Protein AF-B7KK07-F1 (afdb_monomer)

Mean predicted aligned error: 13.89 Å

Solvent-accessible surface area (backbone atoms only — not comparable to full-atom values): 10531 Å² total; per-residue (Å²): 140,81,84,93,77,71,70,70,71,57,56,66,66,63,65,71,80,77,65,66,81,72,61,66,57,55,57,62,57,57,68,68,72,69,66,70,85,66,78,76,74,77,62,85,45,65,82,51,28,53,61,51,19,51,50,28,42,71,75,64,41,41,69,63,14,41,52,36,27,51,52,43,51,73,66,62,53,63,58,69,59,37,18,51,31,29,35,52,36,12,51,37,32,41,54,51,22,56,58,41,46,51,51,34,54,54,31,52,57,46,33,74,80,39,65,87,39,44,66,60,28,53,52,44,43,53,50,25,51,49,30,42,51,54,16,52,52,24,39,52,51,15,24,50,40,24,43,78,70,67,39,50,73,54,18,51,59,46,64,68,49,51,70,63,55,78,80,38,95,82,57,97,60,70,68,59,65,61,46,61,74,63,51,67,91,74,102

Sequence (187 aa):
MFPKQNFVAFIHTLQLASMPFSATIGLVIFGMLTAPASKQKIPETVSEMLPAAESKAIFGEYEEAISLYNKIIAASPESLILASAYWGRGATRMKQFTGINTRVRTLRLKTQSDKSFTDEYQTTQKEAQTLFNQGVEDHLKAAKIAQESGLKACSQEIHEILPQLHRGMVRYNNPYDVYLKRTLPRC

Organism: Gloeothece citriformis (strain PCC 7424) (NCBI:txid65393)

Structure (mmCIF, N/CA/C/O backbone):
data_AF-B7KK07-F1
#
_entry.id   AF-B7KK07-F1
#
loop_
_atom_site.group_PDB
_atom_site.id
_atom_site.type_symbol
_atom_site.label_atom_id
_atom_site.label_alt_id
_atom_site.label_comp_id
_atom_site.label_asym_id
_atom_site.label_entity_id
_atom_site.label_seq_id
_atom_site.pdbx_PDB_ins_code
_atom_site.Cartn_x
_atom_site.Cartn_y
_atom_site.Cartn_z
_atom_site.occupancy
_atom_site.B_iso_or_equiv
_atom_site.auth_seq_id
_atom_site.auth_comp_id
_atom_site.auth_asym_id
_atom_site.auth_atom_id
_atom_site.pdbx_PDB_model_num
ATOM 1 N N . MET A 1 1 ? 35.937 31.558 57.382 1.00 39.72 1 MET A N 1
ATOM 2 C CA . MET A 1 1 ? 36.447 30.248 56.923 1.00 39.72 1 MET A CA 1
ATOM 3 C C . MET A 1 1 ? 35.427 29.709 55.924 1.00 39.72 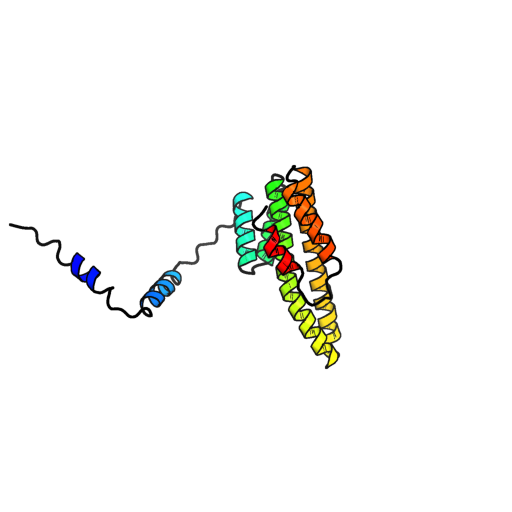1 MET A C 1
ATOM 5 O O . MET A 1 1 ? 34.356 29.301 56.340 1.00 39.72 1 MET A O 1
ATOM 9 N N . PHE A 1 2 ? 35.676 29.872 54.620 1.00 41.91 2 PHE A N 1
ATOM 10 C CA . PHE A 1 2 ? 34.725 29.554 53.540 1.00 41.91 2 PHE A CA 1
ATOM 11 C C . PHE A 1 2 ? 35.105 28.224 52.858 1.00 41.91 2 PHE A C 1
ATOM 13 O O . PHE A 1 2 ? 36.302 27.994 52.657 1.00 41.91 2 PHE A O 1
ATOM 20 N N . PRO A 1 3 ? 34.145 27.349 52.498 1.00 51.06 3 PRO A N 1
ATOM 21 C CA . PRO A 1 3 ? 34.456 26.044 51.919 1.00 51.06 3 PRO A CA 1
ATOM 22 C C . PRO A 1 3 ? 34.827 26.133 50.427 1.00 51.06 3 PRO A C 1
ATOM 24 O O . PRO A 1 3 ? 34.119 26.709 49.603 1.00 51.06 3 PRO A O 1
ATOM 27 N N . LYS A 1 4 ? 35.966 25.516 50.087 1.00 53.72 4 LYS A N 1
ATOM 28 C CA . LYS A 1 4 ? 36.597 25.432 48.757 1.00 53.72 4 LYS A CA 1
ATOM 29 C C . LYS A 1 4 ? 35.935 24.393 47.827 1.00 53.72 4 LYS A C 1
ATOM 31 O O . LYS A 1 4 ? 36.622 23.497 47.347 1.00 53.72 4 LYS A O 1
ATOM 36 N N . GLN A 1 5 ? 34.629 24.471 47.565 1.00 52.78 5 GLN A N 1
ATOM 37 C CA . GLN A 1 5 ? 33.956 23.476 46.699 1.00 52.78 5 GLN A CA 1
ATOM 38 C C . GLN A 1 5 ? 33.312 24.009 45.409 1.00 52.78 5 GLN A C 1
ATOM 40 O O . GLN A 1 5 ? 32.782 23.216 44.645 1.00 52.78 5 GLN A O 1
ATOM 45 N N . ASN A 1 6 ? 33.456 25.297 45.072 1.00 51.94 6 ASN A N 1
ATOM 46 C CA . ASN A 1 6 ? 32.763 25.880 43.907 1.00 51.94 6 ASN A CA 1
ATOM 47 C C . ASN A 1 6 ? 33.654 26.402 42.764 1.00 51.94 6 ASN A C 1
ATOM 49 O O . ASN A 1 6 ? 33.162 27.130 41.909 1.00 51.94 6 ASN A O 1
ATOM 53 N N . PHE A 1 7 ? 34.939 26.039 42.688 1.00 46.31 7 PHE A N 1
ATOM 54 C CA . PHE A 1 7 ? 35.810 26.550 41.609 1.00 46.31 7 PHE A CA 1
ATOM 55 C C . PHE A 1 7 ? 35.905 25.638 40.372 1.00 46.31 7 PHE A C 1
ATOM 57 O O . PHE A 1 7 ? 36.158 26.122 39.274 1.00 46.31 7 PHE A O 1
ATOM 64 N N . VAL A 1 8 ? 35.647 24.331 40.509 1.00 48.81 8 VAL A N 1
ATOM 65 C CA . VAL A 1 8 ? 35.757 23.372 39.387 1.00 48.81 8 VAL A CA 1
ATOM 66 C C . VAL A 1 8 ? 34.513 23.392 38.488 1.00 48.81 8 VAL A C 1
ATOM 68 O O . VAL A 1 8 ? 34.624 23.253 37.272 1.00 48.81 8 VAL A O 1
ATOM 71 N N . ALA A 1 9 ? 33.333 23.662 39.054 1.00 46.28 9 ALA A N 1
ATOM 72 C CA . ALA A 1 9 ? 32.082 23.725 38.296 1.00 46.28 9 ALA A CA 1
ATOM 73 C C . ALA A 1 9 ? 31.986 24.952 37.366 1.00 46.28 9 ALA A C 1
ATOM 75 O O . ALA A 1 9 ? 31.277 24.899 36.368 1.00 46.28 9 ALA A O 1
ATOM 76 N N . PHE A 1 10 ? 32.724 26.032 37.649 1.00 42.75 10 PHE A N 1
ATOM 77 C CA . PHE A 1 10 ? 32.657 27.268 36.860 1.00 42.75 10 PHE A CA 1
ATOM 78 C C . PHE A 1 10 ? 33.590 27.263 35.634 1.00 42.75 10 PHE A C 1
ATOM 80 O O . PHE A 1 10 ? 33.326 27.952 34.649 1.00 42.75 10 PHE A O 1
ATOM 87 N N . ILE A 1 11 ? 34.656 26.452 35.651 1.00 44.78 11 ILE A N 1
ATOM 88 C CA . ILE A 1 11 ? 35.597 26.348 34.521 1.00 44.78 11 ILE A CA 1
ATOM 89 C C . ILE A 1 11 ? 35.030 25.467 33.396 1.00 44.78 11 ILE A C 1
ATOM 91 O O . ILE A 1 11 ? 35.217 25.782 32.223 1.00 44.78 11 ILE A O 1
ATOM 95 N N . HIS A 1 12 ? 34.233 24.441 33.714 1.00 41.88 12 HIS A N 1
ATOM 96 C CA . HIS A 1 12 ? 33.603 23.602 32.686 1.00 41.88 12 HIS A CA 1
ATOM 97 C C . HIS A 1 12 ? 32.469 24.294 31.912 1.00 41.88 12 HIS A C 1
ATOM 99 O O . HIS A 1 12 ? 32.227 23.951 30.757 1.00 41.88 12 HIS A O 1
ATOM 105 N N . THR A 1 13 ? 31.813 25.304 32.486 1.00 45.19 13 THR A N 1
ATOM 106 C CA . THR A 1 13 ? 30.776 26.084 31.787 1.00 45.19 13 THR A CA 1
ATOM 107 C C . THR A 1 13 ? 31.335 27.161 30.858 1.00 45.19 13 THR A C 1
ATOM 109 O O . THR A 1 13 ? 30.628 27.602 29.957 1.00 45.19 13 THR A O 1
ATOM 112 N N . LEU A 1 14 ? 32.599 27.568 31.021 1.00 41.31 14 LEU A N 1
ATOM 113 C CA . LEU A 1 14 ? 33.191 28.639 30.209 1.00 41.31 14 LEU A CA 1
ATOM 114 C C . LEU A 1 14 ? 33.953 28.136 28.969 1.00 41.31 14 LEU A C 1
ATOM 116 O O . LEU A 1 14 ? 34.273 28.927 28.087 1.00 41.31 14 LEU A O 1
ATOM 120 N N . GLN A 1 15 ? 34.208 26.828 28.860 1.00 44.12 15 GLN A N 1
ATOM 121 C CA . GLN A 1 15 ? 34.940 26.232 27.732 1.00 44.12 15 GLN A CA 1
ATOM 122 C C . GLN A 1 15 ? 34.044 25.756 26.571 1.00 44.12 15 GLN A C 1
ATOM 124 O O . GLN A 1 15 ? 34.554 25.374 25.521 1.00 44.12 15 GLN A O 1
ATOM 129 N N . LEU A 1 16 ? 32.716 25.816 26.727 1.00 46.72 16 LEU A N 1
ATOM 130 C CA . LEU A 1 16 ? 31.737 25.452 25.689 1.00 46.72 16 LEU A CA 1
ATOM 131 C C . LEU A 1 16 ? 31.299 26.631 24.801 1.00 46.72 16 LEU A C 1
ATOM 133 O O . LEU A 1 16 ? 30.612 26.420 23.808 1.00 46.72 16 LEU A O 1
ATOM 137 N N . ALA A 1 17 ? 31.711 27.862 25.118 1.00 45.84 17 ALA A N 1
ATOM 138 C CA . ALA A 1 17 ? 31.329 2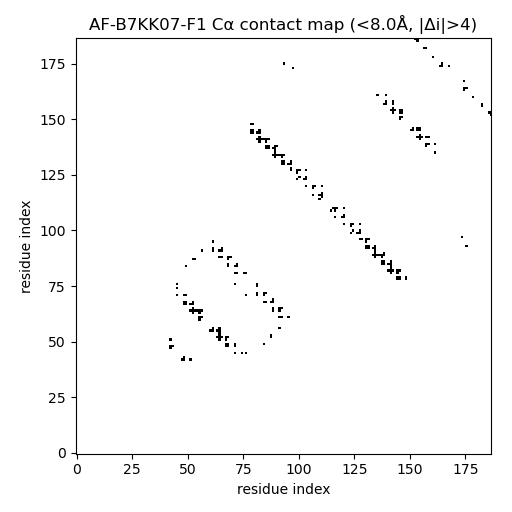9.058 24.361 1.00 45.84 17 ALA A CA 1
ATOM 139 C C . ALA A 1 17 ? 32.307 29.430 23.225 1.00 45.84 17 ALA A C 1
ATOM 141 O O . ALA A 1 17 ? 32.062 30.398 22.509 1.00 45.84 17 ALA A O 1
ATOM 142 N N . SER A 1 18 ? 33.407 28.687 23.043 1.00 52.28 18 SER A N 1
ATOM 143 C CA . SER A 1 18 ? 34.448 28.998 22.045 1.00 52.28 18 SER A CA 1
ATOM 144 C C . SER A 1 18 ? 34.722 27.882 21.032 1.00 52.28 18 SER A C 1
ATOM 146 O O . SER A 1 18 ? 35.680 27.977 20.264 1.00 52.28 18 SER A O 1
ATOM 148 N N . MET A 1 19 ? 33.895 26.833 20.986 1.00 43.12 19 MET A N 1
ATOM 149 C CA . MET A 1 19 ? 34.068 25.765 20.000 1.00 43.12 19 MET A CA 1
ATOM 150 C C . MET A 1 19 ? 33.317 26.067 18.693 1.00 43.12 19 MET A C 1
ATOM 152 O O . MET A 1 19 ? 32.145 26.448 18.736 1.00 43.12 19 MET A O 1
ATOM 156 N N . PRO A 1 20 ? 33.948 25.876 17.518 1.00 49.88 20 PRO A N 1
ATOM 157 C CA . PRO A 1 20 ? 33.254 25.959 16.241 1.00 49.88 20 PRO A CA 1
ATOM 158 C C . PRO A 1 20 ? 32.181 24.864 16.157 1.00 49.88 20 PRO A C 1
ATOM 160 O O . PRO A 1 20 ? 32.399 23.723 16.565 1.00 49.88 20 PRO A O 1
ATOM 163 N N . PHE A 1 21 ? 31.030 25.223 15.587 1.00 51.59 21 PHE A N 1
ATOM 164 C CA . PHE A 1 21 ? 29.791 24.436 15.467 1.00 51.59 21 PHE A CA 1
ATOM 165 C C . PHE A 1 21 ? 29.939 23.006 14.889 1.00 51.59 21 PHE A C 1
ATOM 167 O O . PHE A 1 21 ? 28.981 22.236 14.906 1.00 51.59 21 PHE A O 1
ATOM 174 N N . SER A 1 22 ? 31.112 22.623 14.373 1.00 49.25 22 SER A N 1
ATOM 175 C CA . SER A 1 22 ? 31.372 21.291 13.815 1.00 49.25 22 SER A CA 1
ATOM 176 C C . SER A 1 22 ? 31.679 20.215 14.866 1.00 49.25 22 SER A C 1
ATOM 178 O O . SER A 1 22 ? 31.481 19.034 14.588 1.00 49.25 22 SER A O 1
ATOM 180 N N . ALA A 1 23 ? 32.115 20.583 16.076 1.00 46.19 23 ALA A N 1
ATOM 181 C CA . ALA A 1 23 ? 32.489 19.608 17.108 1.00 46.19 23 ALA A CA 1
ATOM 182 C C . ALA A 1 23 ? 31.292 19.089 17.930 1.00 46.19 23 ALA A C 1
ATOM 184 O O . ALA A 1 23 ? 31.318 17.963 18.426 1.00 46.19 23 ALA A O 1
ATOM 185 N N . THR A 1 24 ? 30.208 19.861 18.030 1.00 45.03 24 THR A N 1
ATOM 186 C CA . THR A 1 24 ? 28.985 19.473 18.755 1.00 45.03 24 THR A CA 1
ATOM 187 C C . THR A 1 24 ? 28.160 18.427 18.003 1.00 45.03 24 THR A C 1
ATOM 189 O O . THR A 1 24 ? 27.514 17.589 18.627 1.00 45.03 24 THR A O 1
ATOM 192 N N . ILE A 1 25 ? 28.226 18.410 16.667 1.00 46.62 25 ILE A N 1
ATOM 193 C CA . ILE A 1 25 ? 27.519 17.420 15.836 1.00 46.62 25 ILE A CA 1
ATOM 194 C C . ILE A 1 25 ? 28.192 16.038 15.931 1.00 46.62 25 ILE A C 1
ATOM 196 O O . ILE A 1 25 ? 27.506 15.018 15.937 1.00 46.62 25 ILE A O 1
ATOM 200 N N . GLY A 1 26 ? 29.520 15.984 16.097 1.00 40.09 26 GLY A N 1
ATOM 201 C CA . GLY A 1 26 ? 30.256 14.720 16.218 1.00 40.09 26 GLY A CA 1
ATOM 202 C 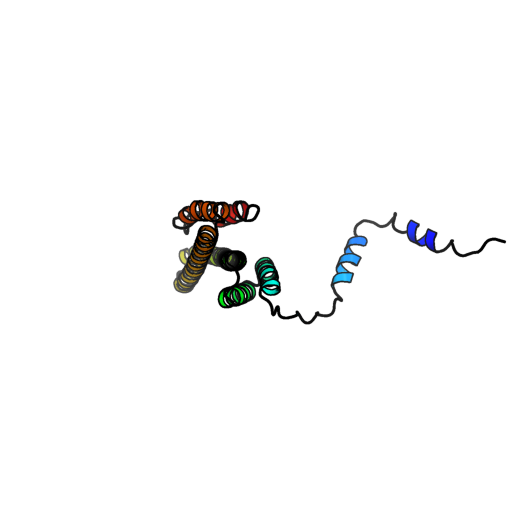C . GLY A 1 26 ? 29.881 13.895 17.456 1.00 40.09 26 GLY A C 1
ATOM 203 O O . GLY A 1 26 ? 29.785 12.672 17.378 1.00 40.09 26 GLY A O 1
ATOM 204 N N . LEU A 1 27 ? 29.598 14.547 18.586 1.00 41.53 27 LEU A N 1
ATOM 205 C CA . LEU A 1 27 ? 29.276 13.867 19.849 1.00 41.53 27 LEU A CA 1
ATOM 206 C C . LEU A 1 27 ? 27.830 13.352 19.919 1.00 41.53 27 LEU A C 1
ATOM 208 O O . LEU A 1 27 ? 27.585 12.320 20.541 1.00 41.53 27 LEU A O 1
ATOM 212 N N . VAL A 1 28 ? 26.888 13.999 19.225 1.00 45.16 28 VAL A N 1
ATOM 213 C CA . VAL A 1 28 ? 25.504 13.500 19.115 1.00 45.16 28 VAL A CA 1
ATOM 214 C C . VAL A 1 28 ? 25.439 12.259 18.217 1.00 45.16 28 VAL A C 1
ATOM 216 O O . VAL A 1 28 ? 24.687 11.331 18.507 1.00 45.16 28 VAL A O 1
ATOM 219 N N . ILE A 1 29 ? 26.279 12.187 17.178 1.00 46.19 29 ILE A N 1
ATOM 220 C CA . ILE A 1 29 ? 26.355 11.014 16.295 1.00 46.19 29 ILE A CA 1
ATOM 221 C C . ILE A 1 29 ? 27.046 9.836 17.004 1.00 46.19 29 ILE A C 1
ATOM 223 O O . ILE A 1 29 ? 26.589 8.701 16.886 1.00 46.19 29 ILE A O 1
ATOM 227 N N . PHE A 1 30 ? 28.092 10.078 17.804 1.00 39.19 30 PHE A N 1
ATOM 228 C CA . PHE A 1 30 ? 28.811 8.995 18.490 1.00 39.19 30 PHE A CA 1
ATOM 229 C C . PHE A 1 30 ? 28.016 8.366 19.652 1.00 39.19 30 PHE A C 1
ATOM 231 O O . PHE A 1 30 ? 28.162 7.176 19.921 1.00 39.19 30 PHE A O 1
ATOM 238 N N . GLY A 1 31 ? 27.125 9.124 20.304 1.00 38.25 31 GLY A N 1
ATOM 239 C CA . GLY A 1 31 ? 26.256 8.614 21.374 1.00 38.25 31 GLY A CA 1
ATOM 240 C C . GLY A 1 31 ? 25.130 7.680 20.908 1.00 38.25 31 GLY A C 1
ATOM 241 O O . GLY A 1 31 ? 24.609 6.913 21.713 1.00 38.25 31 GLY A O 1
ATOM 242 N N . MET A 1 32 ? 24.767 7.696 19.619 1.00 40.78 32 MET A N 1
ATOM 243 C CA . MET A 1 32 ? 23.762 6.780 19.053 1.00 40.78 32 MET A CA 1
ATOM 244 C C . MET A 1 32 ? 24.354 5.459 18.535 1.00 40.78 32 MET A C 1
ATOM 246 O O . MET A 1 32 ? 23.607 4.536 18.222 1.00 40.78 32 MET A O 1
ATOM 250 N N . LEU A 1 33 ? 25.684 5.338 18.468 1.00 44.75 33 LEU A N 1
ATOM 251 C CA . LEU A 1 33 ? 26.382 4.200 17.853 1.00 44.75 33 LEU A CA 1
ATOM 252 C C . LEU A 1 33 ? 26.783 3.083 18.830 1.00 44.75 33 LEU A C 1
ATOM 254 O O . LEU A 1 33 ? 27.345 2.078 18.402 1.00 44.75 33 LEU A O 1
ATOM 258 N N . THR A 1 34 ? 26.477 3.214 20.124 1.00 47.72 34 THR A N 1
ATOM 259 C CA . THR A 1 34 ? 26.783 2.184 21.137 1.00 47.72 34 THR A CA 1
ATOM 260 C C . THR A 1 34 ? 25.562 1.683 21.901 1.00 47.72 34 THR A C 1
ATOM 262 O O . THR A 1 34 ? 25.716 0.944 22.874 1.00 47.72 34 THR A O 1
ATOM 265 N N . ALA A 1 35 ? 24.344 2.014 21.454 1.00 44.59 35 ALA A N 1
ATOM 266 C CA . ALA A 1 35 ? 23.157 1.346 21.969 1.00 44.59 35 ALA A CA 1
ATOM 267 C C . ALA A 1 35 ? 23.257 -0.149 21.604 1.00 44.59 35 ALA A C 1
ATOM 269 O O . ALA A 1 35 ? 23.288 -0.478 20.414 1.00 44.59 35 ALA A O 1
ATOM 270 N N . PRO A 1 36 ? 23.349 -1.067 22.587 1.00 46.12 36 PRO A N 1
ATOM 271 C CA . PRO A 1 36 ? 23.305 -2.490 22.289 1.00 46.12 36 PRO A CA 1
ATOM 272 C C . PRO A 1 36 ? 22.002 -2.758 21.544 1.00 46.12 36 PRO A C 1
ATOM 274 O O . PRO A 1 36 ? 20.982 -2.161 21.887 1.00 46.12 36 PRO A O 1
ATOM 277 N N . ALA A 1 37 ? 22.039 -3.626 20.529 1.00 46.47 37 ALA A N 1
ATOM 278 C CA . ALA A 1 37 ? 20.850 -4.059 19.807 1.00 46.47 37 ALA A CA 1
ATOM 279 C C . ALA A 1 37 ? 19.813 -4.547 20.827 1.00 46.47 37 ALA A C 1
ATOM 281 O O . ALA A 1 37 ? 19.883 -5.678 21.316 1.00 46.47 37 ALA A O 1
ATOM 282 N N . SER A 1 38 ? 18.888 -3.665 21.218 1.00 49.53 38 SER A N 1
ATOM 283 C CA . SER A 1 38 ? 17.811 -4.028 22.118 1.00 49.53 38 SER A CA 1
ATOM 284 C C . SER A 1 38 ? 17.056 -5.102 21.366 1.00 49.53 38 SER A C 1
ATOM 286 O O . SER A 1 38 ? 16.600 -4.829 20.252 1.00 49.53 38 SER A O 1
ATOM 288 N N . LYS A 1 39 ? 16.981 -6.319 21.917 1.00 52.06 39 LYS A N 1
ATOM 289 C CA . LYS A 1 39 ? 16.109 -7.371 21.390 1.00 52.06 39 LYS A CA 1
ATOM 290 C C . LYS A 1 39 ? 14.762 -6.712 21.125 1.00 52.06 39 LYS A C 1
ATOM 292 O O . LYS A 1 39 ? 14.091 -6.334 22.084 1.00 52.06 39 LYS A O 1
ATOM 297 N N . GLN A 1 40 ? 14.438 -6.468 19.853 1.00 56.31 40 GLN A N 1
ATOM 298 C CA . GLN A 1 40 ? 13.200 -5.798 19.488 1.00 56.31 40 GLN A CA 1
ATOM 299 C C . GLN A 1 40 ? 12.088 -6.672 20.053 1.00 56.31 40 GLN A C 1
ATOM 301 O O . GLN A 1 40 ? 11.927 -7.820 19.640 1.00 56.31 40 GLN A O 1
ATOM 306 N N . LYS A 1 41 ? 11.407 -6.166 21.085 1.00 66.88 41 LYS A N 1
ATOM 307 C CA . LYS A 1 41 ? 10.272 -6.850 21.692 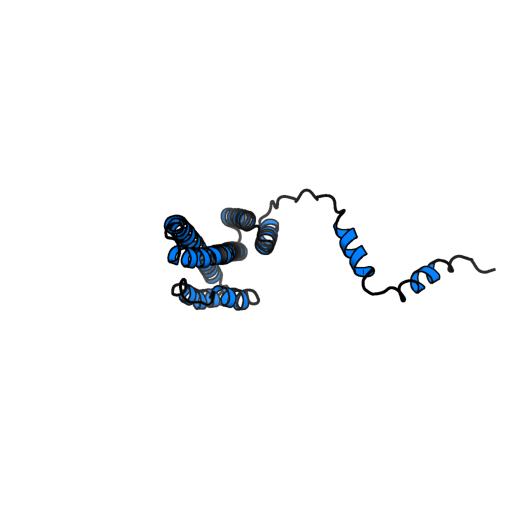1.00 66.88 41 LYS A CA 1
ATOM 308 C C . LYS A 1 41 ? 9.261 -7.047 20.568 1.00 66.88 41 LYS A C 1
ATOM 310 O O . LYS A 1 41 ? 8.850 -6.073 19.939 1.00 66.88 41 LYS A O 1
ATOM 315 N N . ILE A 1 42 ? 8.930 -8.299 20.271 1.00 66.81 42 ILE A N 1
ATOM 316 C CA . ILE A 1 42 ? 7.899 -8.608 19.284 1.00 66.81 42 ILE A CA 1
ATOM 317 C C . ILE A 1 42 ? 6.599 -8.005 19.836 1.00 66.81 42 ILE A C 1
ATOM 319 O O . ILE A 1 42 ? 6.272 -8.294 20.985 1.00 66.81 42 ILE A O 1
ATOM 323 N N . PRO A 1 43 ? 5.892 -7.136 19.093 1.00 74.31 43 PRO A N 1
ATOM 324 C CA . PRO A 1 43 ? 4.623 -6.598 19.565 1.00 74.31 43 PRO A CA 1
ATOM 325 C C . PRO A 1 43 ? 3.615 -7.748 19.669 1.00 74.31 43 PRO A C 1
ATOM 327 O O . PRO A 1 43 ? 3.372 -8.451 18.686 1.00 74.31 43 PRO A O 1
ATOM 330 N N . GLU A 1 44 ? 3.066 -7.967 20.863 1.00 77.56 44 GLU A N 1
ATOM 331 C CA . GLU A 1 44 ? 2.178 -9.106 21.158 1.00 77.56 44 GLU A CA 1
ATOM 332 C C . GLU A 1 44 ? 0.705 -8.695 21.153 1.00 77.56 44 GLU A C 1
ATOM 334 O O . GLU A 1 44 ? -0.176 -9.510 20.882 1.00 77.56 44 GLU A O 1
ATOM 339 N N . THR A 1 45 ? 0.430 -7.415 21.398 1.00 87.75 45 THR A N 1
ATOM 340 C CA . THR A 1 45 ? -0.928 -6.866 21.455 1.00 87.75 45 THR A CA 1
ATOM 341 C C . THR A 1 45 ? -1.251 -6.032 20.220 1.00 87.75 45 THR A C 1
ATOM 343 O O . THR A 1 45 ? -0.371 -5.412 19.625 1.00 87.75 45 THR A O 1
ATOM 346 N N . VAL A 1 46 ? -2.532 -5.959 19.846 1.00 85.06 46 VAL A N 1
ATOM 347 C CA . VAL A 1 46 ? -2.991 -5.116 18.726 1.00 85.06 46 VAL A CA 1
ATOM 348 C C . VAL A 1 46 ? -2.578 -3.646 18.910 1.00 85.06 46 VAL A C 1
ATOM 350 O O . VAL A 1 46 ? -2.176 -2.996 17.945 1.00 85.06 46 VAL A O 1
ATOM 353 N N . SER A 1 47 ? -2.622 -3.139 20.146 1.00 79.75 47 SER A N 1
ATOM 354 C CA . SER A 1 47 ? -2.222 -1.770 20.493 1.00 79.75 47 SER A CA 1
ATOM 355 C C . SER A 1 47 ? -0.722 -1.509 20.314 1.00 79.75 47 SER A C 1
ATOM 357 O O . SER A 1 47 ? -0.348 -0.398 19.955 1.00 79.75 47 SER A O 1
ATOM 359 N N . GLU A 1 48 ? 0.139 -2.512 20.511 1.00 88.12 48 GLU A N 1
ATOM 360 C CA . GLU A 1 48 ? 1.577 -2.422 20.213 1.00 88.12 48 GLU A CA 1
ATOM 361 C C . GLU A 1 48 ? 1.873 -2.633 18.716 1.00 88.12 48 GLU A C 1
ATOM 363 O O . GLU A 1 48 ? 2.808 -2.039 18.174 1.00 88.12 48 GLU A O 1
ATOM 368 N N . MET A 1 49 ? 1.094 -3.478 18.031 1.00 91.44 49 MET A N 1
ATOM 369 C CA . MET A 1 49 ? 1.333 -3.826 16.627 1.00 91.44 49 MET A CA 1
ATOM 370 C C . MET A 1 49 ? 1.079 -2.656 15.677 1.00 91.44 49 MET A C 1
ATOM 372 O O . MET A 1 49 ? 1.812 -2.529 14.698 1.00 91.44 49 MET A O 1
ATOM 376 N N . LEU A 1 50 ? 0.066 -1.817 15.929 1.00 88.81 50 LEU A N 1
ATOM 377 C CA . LEU A 1 50 ? -0.295 -0.738 15.001 1.00 88.81 50 LEU A CA 1
ATOM 378 C C . LEU A 1 50 ? 0.827 0.316 14.860 1.00 88.81 50 LEU A C 1
ATOM 380 O O . LEU A 1 50 ? 1.291 0.509 13.734 1.00 88.81 50 LEU A O 1
ATOM 384 N N . PRO A 1 51 ? 1.370 0.903 15.948 1.00 89.19 51 PRO A N 1
ATOM 385 C CA . PRO A 1 51 ? 2.507 1.823 15.845 1.00 89.19 51 PRO A CA 1
ATOM 386 C C . PRO A 1 51 ? 3.771 1.155 15.286 1.00 89.19 51 PRO A C 1
ATOM 388 O O . PRO A 1 51 ? 4.549 1.780 14.564 1.00 89.19 51 PRO A O 1
ATOM 391 N N . ALA A 1 52 ? 3.989 -0.131 15.590 1.00 92.25 52 ALA A N 1
ATOM 392 C CA . ALA A 1 52 ? 5.113 -0.882 15.039 1.00 92.25 52 ALA A CA 1
ATOM 393 C C . ALA A 1 52 ? 4.990 -1.052 13.514 1.00 92.25 52 ALA A C 1
ATOM 395 O O . ALA A 1 52 ? 5.971 -0.848 12.798 1.00 92.25 52 ALA A O 1
ATOM 396 N N . ALA A 1 53 ? 3.794 -1.372 13.010 1.00 94.06 53 ALA A N 1
ATOM 397 C CA . ALA A 1 53 ? 3.523 -1.497 11.580 1.00 94.06 53 ALA A CA 1
ATOM 398 C C . ALA A 1 53 ? 3.750 -0.168 10.846 1.00 94.06 53 ALA A C 1
ATOM 400 O O . ALA A 1 53 ? 4.403 -0.138 9.803 1.00 94.06 53 ALA A O 1
ATOM 401 N N . GLU A 1 54 ? 3.277 0.938 11.425 1.00 90.00 54 GLU A N 1
ATOM 402 C CA . GLU A 1 54 ? 3.472 2.285 10.881 1.00 90.00 54 GLU A CA 1
ATOM 403 C C . GLU A 1 54 ? 4.950 2.671 10.821 1.00 90.00 54 GLU A C 1
ATOM 405 O O . GLU A 1 54 ? 5.428 3.136 9.785 1.00 90.00 54 GLU A O 1
ATOM 410 N N . SER A 1 55 ? 5.693 2.422 11.902 1.00 92.00 55 SER A N 1
ATOM 411 C CA . SER A 1 55 ? 7.137 2.659 11.959 1.00 92.00 55 SER A CA 1
ATOM 412 C C . SER A 1 55 ? 7.867 1.898 10.847 1.00 92.00 55 SER A C 1
ATOM 414 O O . SER A 1 55 ? 8.579 2.498 10.039 1.00 92.00 55 SER A O 1
ATOM 416 N N . LYS A 1 56 ? 7.600 0.595 10.708 1.00 94.38 56 LYS A N 1
ATOM 417 C CA . LYS A 1 56 ? 8.166 -0.243 9.638 1.00 94.38 56 LYS A CA 1
ATOM 418 C C . LYS A 1 56 ? 7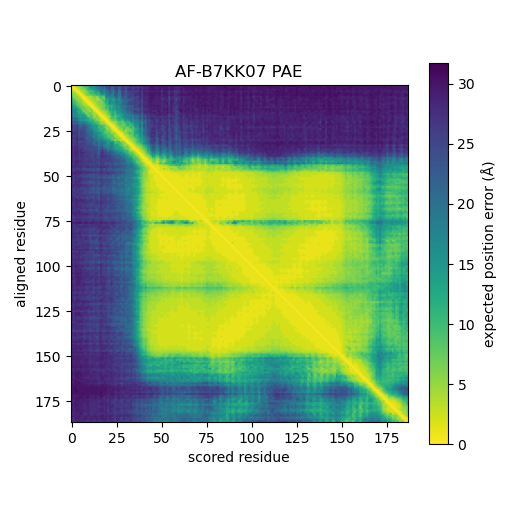.826 0.302 8.244 1.00 94.38 56 LYS A C 1
ATOM 420 O O . LYS A 1 56 ? 8.701 0.404 7.385 1.00 94.38 56 LYS A O 1
ATOM 425 N N . ALA A 1 57 ? 6.589 0.754 8.030 1.00 91.88 57 ALA A N 1
ATOM 426 C CA . ALA A 1 57 ? 6.160 1.363 6.769 1.00 91.88 57 ALA A CA 1
ATOM 427 C C . ALA A 1 57 ? 6.815 2.729 6.482 1.00 91.88 57 ALA A C 1
ATOM 429 O O . ALA A 1 57 ? 6.900 3.149 5.321 1.00 91.88 57 ALA A O 1
ATOM 430 N N . ILE A 1 58 ? 7.241 3.465 7.512 1.00 88.75 58 ILE A N 1
ATOM 431 C CA . ILE A 1 58 ? 8.002 4.716 7.379 1.00 88.75 58 ILE A CA 1
ATOM 432 C C . ILE A 1 58 ? 9.449 4.420 6.977 1.00 88.75 58 ILE A C 1
ATOM 434 O O . ILE A 1 58 ? 9.961 5.084 6.077 1.00 88.75 58 ILE A O 1
ATOM 438 N N . PHE A 1 59 ? 10.070 3.399 7.570 1.00 93.00 59 PHE A N 1
ATOM 439 C CA . PHE A 1 59 ? 11.458 3.012 7.288 1.00 93.00 59 PHE A CA 1
ATOM 440 C C . PHE A 1 59 ? 11.642 2.173 6.015 1.00 93.00 59 PHE A C 1
ATOM 442 O O . PHE A 1 59 ? 12.762 1.809 5.670 1.00 93.00 59 PHE A O 1
ATOM 449 N N . GLY A 1 60 ? 10.565 1.907 5.272 1.00 93.50 60 GLY A N 1
ATOM 450 C CA . GLY A 1 60 ? 10.629 1.157 4.015 1.00 93.50 60 GLY A CA 1
ATOM 451 C C . GLY A 1 60 ? 10.640 -0.362 4.194 1.00 93.50 60 GLY A C 1
ATOM 452 O O . GLY A 1 60 ? 10.784 -1.095 3.218 1.00 93.50 60 GLY A O 1
ATOM 453 N N . GLU A 1 61 ? 10.433 -0.847 5.417 1.00 97.00 61 GLU A N 1
ATOM 454 C CA . GLU A 1 61 ? 10.346 -2.266 5.769 1.00 97.00 61 GLU A CA 1
ATOM 455 C C . GLU A 1 61 ? 8.930 -2.785 5.467 1.00 97.00 61 GLU A C 1
ATOM 457 O O . GLU A 1 61 ? 8.158 -3.181 6.341 1.00 97.00 61 GLU A O 1
ATOM 462 N N . TYR A 1 62 ? 8.551 -2.699 4.192 1.00 96.31 62 TYR A N 1
ATOM 463 C CA . TYR A 1 62 ? 7.162 -2.818 3.756 1.00 96.31 62 TYR A CA 1
ATOM 464 C C . TYR A 1 62 ? 6.555 -4.206 3.992 1.00 96.31 62 TYR A C 1
ATOM 466 O O . TYR A 1 62 ? 5.403 -4.297 4.411 1.00 96.31 62 TYR A O 1
ATOM 474 N N . GLU A 1 63 ? 7.318 -5.278 3.773 1.00 97.50 63 GLU A N 1
ATOM 475 C CA . GLU A 1 63 ? 6.843 -6.650 4.004 1.00 97.50 63 GLU A CA 1
ATOM 476 C C . GLU A 1 63 ? 6.575 -6.912 5.492 1.00 97.50 63 GLU A C 1
ATOM 478 O O . GLU A 1 63 ? 5.563 -7.510 5.863 1.00 97.50 63 GLU A O 1
ATOM 483 N N . GLU A 1 64 ? 7.445 -6.399 6.364 1.00 96.56 64 GLU A N 1
ATOM 484 C CA . GLU A 1 64 ? 7.279 -6.504 7.814 1.00 96.56 64 GLU A CA 1
ATOM 485 C C . GLU A 1 64 ? 6.073 -5.690 8.293 1.00 96.56 64 GLU A C 1
ATOM 487 O O . GLU A 1 64 ? 5.261 -6.188 9.077 1.00 96.56 64 GLU A O 1
ATOM 492 N N . ALA A 1 65 ? 5.898 -4.476 7.765 1.00 97.00 65 ALA A N 1
ATOM 493 C CA . ALA A 1 65 ? 4.724 -3.653 8.029 1.00 97.00 65 ALA A CA 1
ATOM 494 C C . ALA A 1 65 ? 3.424 -4.350 7.593 1.00 97.00 65 ALA A C 1
ATOM 496 O O . ALA A 1 65 ? 2.486 -4.461 8.383 1.00 97.00 65 ALA A O 1
ATOM 497 N N . ILE A 1 66 ? 3.370 -4.882 6.365 1.00 97.88 66 ILE A N 1
ATOM 498 C CA . ILE A 1 66 ? 2.207 -5.621 5.848 1.00 97.88 66 ILE A CA 1
ATOM 499 C C . ILE A 1 66 ? 1.915 -6.849 6.713 1.00 97.88 66 ILE A C 1
ATOM 501 O O . ILE A 1 66 ? 0.752 -7.115 7.016 1.00 97.88 66 ILE A O 1
ATOM 505 N N . SER A 1 67 ? 2.948 -7.574 7.146 1.00 97.38 67 SER A N 1
ATOM 506 C CA . SER A 1 67 ? 2.806 -8.718 8.050 1.00 97.38 67 SER A CA 1
ATOM 507 C C . SER A 1 67 ? 2.161 -8.321 9.382 1.00 97.38 67 SER A C 1
ATOM 509 O O . SER A 1 67 ? 1.226 -8.984 9.835 1.00 97.38 67 SER A O 1
ATOM 511 N N . LEU A 1 68 ? 2.584 -7.205 9.982 1.00 96.75 68 LEU A N 1
ATOM 512 C CA . LEU A 1 68 ? 1.971 -6.684 11.207 1.00 96.75 68 LEU A CA 1
ATOM 513 C C . LEU A 1 68 ? 0.518 -6.250 10.983 1.00 96.75 68 LEU A C 1
ATOM 515 O O . LEU A 1 68 ? -0.355 -6.658 11.747 1.00 96.75 68 LEU A O 1
ATOM 519 N N . TYR A 1 69 ? 0.220 -5.522 9.904 1.00 97.31 69 TYR A N 1
ATOM 520 C CA . TYR A 1 69 ? -1.163 -5.167 9.572 1.00 97.31 69 TYR A CA 1
ATOM 521 C C . TYR A 1 69 ? -2.048 -6.398 9.353 1.00 97.31 69 TYR A C 1
ATOM 523 O O . TYR A 1 69 ? -3.193 -6.416 9.799 1.00 97.31 69 TYR A O 1
ATOM 531 N N . ASN A 1 70 ? -1.530 -7.451 8.715 1.00 97.75 70 ASN A N 1
ATOM 532 C CA . ASN A 1 70 ? -2.260 -8.706 8.541 1.00 97.75 70 ASN A CA 1
ATOM 533 C C . ASN A 1 70 ? -2.608 -9.350 9.887 1.00 97.75 70 ASN A C 1
ATOM 535 O O . ASN A 1 70 ? -3.731 -9.823 10.049 1.00 97.75 70 ASN A O 1
ATOM 539 N N . LYS A 1 71 ? -1.682 -9.337 10.854 1.00 96.31 71 LYS A N 1
ATOM 540 C CA . LYS A 1 71 ? -1.939 -9.838 12.213 1.00 96.31 71 LYS A CA 1
ATOM 541 C C . LYS A 1 71 ? -3.007 -9.012 12.929 1.00 96.31 71 LYS A C 1
ATOM 543 O O . LYS A 1 71 ? -3.914 -9.596 13.513 1.00 96.31 71 LYS A O 1
ATOM 548 N N . ILE A 1 72 ? -2.950 -7.681 12.823 1.00 95.06 72 ILE A N 1
ATOM 549 C CA . ILE A 1 72 ? -3.970 -6.787 13.393 1.00 95.06 72 ILE A CA 1
ATOM 550 C C . ILE A 1 72 ? -5.344 -7.088 12.789 1.00 95.06 72 ILE A C 1
ATOM 552 O O . ILE A 1 72 ? -6.304 -7.284 13.520 1.00 95.06 72 ILE A O 1
ATOM 556 N N . ILE A 1 73 ? -5.439 -7.177 11.460 1.00 96.19 73 ILE A N 1
ATOM 557 C CA . ILE A 1 73 ? -6.701 -7.456 10.762 1.00 96.19 73 ILE A CA 1
ATOM 558 C C . ILE A 1 73 ? -7.247 -8.839 11.143 1.00 96.19 73 ILE A C 1
ATOM 560 O O . ILE A 1 73 ? -8.446 -8.976 11.371 1.00 96.19 73 ILE A O 1
ATOM 564 N N . ALA A 1 74 ? -6.384 -9.853 11.252 1.00 95.94 74 ALA A N 1
ATOM 565 C CA . ALA A 1 74 ? -6.785 -11.203 11.647 1.00 95.94 74 ALA A CA 1
ATOM 566 C C . ALA A 1 74 ? -7.329 -11.261 13.084 1.00 95.94 74 ALA A C 1
ATOM 568 O O . ALA A 1 74 ? -8.266 -12.010 13.349 1.00 95.94 74 ALA A O 1
ATOM 569 N N . ALA A 1 75 ? -6.798 -10.434 13.991 1.00 93.94 75 ALA A N 1
ATOM 570 C CA . ALA A 1 75 ? -7.299 -10.318 15.359 1.00 93.94 75 ALA A CA 1
ATOM 571 C C . ALA A 1 75 ? -8.701 -9.680 15.451 1.00 93.94 75 ALA A C 1
ATOM 573 O O . ALA A 1 75 ? -9.290 -9.699 16.526 1.00 93.94 75 ALA A O 1
ATOM 574 N N . SER A 1 76 ? -9.239 -9.144 14.344 1.00 87.06 76 SER A N 1
ATOM 575 C CA . SER A 1 76 ? -10.572 -8.524 14.256 1.00 87.06 76 SER A CA 1
ATOM 576 C C . SER A 1 76 ? -10.871 -7.529 15.394 1.00 87.06 76 SER A C 1
ATOM 578 O O . SER A 1 76 ? -11.855 -7.699 16.115 1.00 87.06 76 SER A O 1
ATOM 580 N N . PRO A 1 77 ? -10.017 -6.508 15.598 1.00 84.38 77 PRO A N 1
ATOM 581 C CA . PRO A 1 77 ? -10.178 -5.533 16.670 1.00 84.38 77 PRO A CA 1
ATOM 582 C C . PRO A 1 77 ? -11.379 -4.612 16.430 1.00 84.38 77 PRO A C 1
ATOM 584 O O . PRO A 1 77 ? -12.049 -4.681 15.399 1.00 84.38 77 PRO A O 1
ATOM 587 N N . GLU A 1 78 ? -11.618 -3.707 17.379 1.00 88.94 78 GLU A N 1
ATOM 588 C CA . GLU A 1 78 ? -12.624 -2.652 17.247 1.00 88.94 78 GLU A CA 1
ATOM 589 C C . GLU A 1 78 ? -12.513 -1.906 15.912 1.00 88.94 78 GLU A C 1
ATOM 591 O O . GLU A 1 78 ? -11.420 -1.714 15.366 1.00 88.94 78 GLU A O 1
ATOM 596 N N . SER A 1 79 ? -13.656 -1.448 15.400 1.00 86.62 79 SER A N 1
ATOM 597 C CA . SER A 1 79 ? -13.772 -0.940 14.035 1.00 86.62 79 SER A CA 1
ATOM 598 C C . SER A 1 79 ? -12.796 0.183 13.699 1.00 86.62 79 SER A C 1
ATOM 600 O O . SER A 1 79 ? -12.298 0.228 12.577 1.00 86.62 79 SER A O 1
ATOM 602 N N . LEU A 1 80 ? -12.487 1.067 14.656 1.00 83.94 80 LEU A N 1
ATOM 603 C CA . LEU A 1 80 ? -11.516 2.142 14.450 1.00 83.94 80 LEU A CA 1
ATOM 604 C C . LEU A 1 80 ? -10.123 1.576 14.145 1.00 83.94 80 LEU A C 1
ATOM 606 O O . LEU A 1 80 ? -9.520 1.930 13.138 1.00 83.94 80 LEU A O 1
ATOM 610 N N . ILE A 1 81 ? -9.649 0.638 14.967 1.00 86.44 81 ILE A N 1
ATOM 611 C CA . ILE A 1 81 ? -8.343 -0.002 14.786 1.00 86.44 81 ILE A CA 1
ATOM 612 C C . ILE A 1 81 ? -8.329 -0.825 13.498 1.00 86.44 81 ILE A C 1
ATOM 614 O O . ILE A 1 81 ? -7.347 -0.805 12.756 1.00 86.44 81 ILE A O 1
ATOM 618 N N . LEU A 1 82 ? -9.421 -1.535 13.206 1.00 89.38 82 LEU A N 1
ATOM 619 C CA . LEU A 1 82 ? -9.541 -2.319 11.983 1.00 89.38 82 LEU A CA 1
ATOM 620 C C . LEU A 1 82 ? -9.469 -1.420 10.738 1.00 89.38 82 LEU A C 1
ATOM 622 O O . LEU A 1 82 ? -8.736 -1.737 9.799 1.00 89.38 82 LEU A O 1
ATOM 626 N N . ALA A 1 83 ? -10.168 -0.281 10.742 1.00 87.62 83 ALA A N 1
ATOM 627 C CA . ALA A 1 83 ? -10.095 0.712 9.674 1.00 87.62 83 ALA A CA 1
ATOM 628 C C . ALA A 1 83 ? -8.671 1.269 9.518 1.00 87.62 83 ALA A C 1
ATOM 630 O O . ALA A 1 83 ? -8.152 1.282 8.401 1.00 87.62 83 ALA A O 1
ATOM 631 N N . SER A 1 84 ? -8.008 1.642 10.620 1.00 86.31 84 SER A N 1
ATOM 632 C CA . SER A 1 84 ? -6.613 2.106 10.615 1.00 86.31 84 SER A CA 1
ATOM 633 C C . SER A 1 84 ? -5.643 1.051 10.082 1.00 86.31 84 SER A C 1
ATOM 635 O O . SER A 1 84 ? -4.725 1.379 9.333 1.00 86.31 84 SER A O 1
ATOM 637 N N . ALA A 1 85 ? -5.849 -0.228 10.402 1.00 92.19 85 ALA A N 1
ATOM 638 C CA . ALA A 1 85 ? -4.996 -1.308 9.918 1.00 92.19 85 ALA A CA 1
ATOM 639 C C . ALA A 1 85 ? -5.149 -1.540 8.407 1.00 92.19 85 ALA A C 1
ATOM 641 O O . ALA A 1 85 ? -4.148 -1.679 7.701 1.00 92.19 85 ALA A O 1
ATOM 642 N N . TYR A 1 86 ? -6.383 -1.534 7.889 1.00 94.25 86 TYR A N 1
ATOM 643 C CA . TYR A 1 86 ? -6.620 -1.570 6.442 1.00 94.25 86 TYR A CA 1
ATOM 644 C C . TYR A 1 86 ? -6.018 -0.345 5.753 1.00 94.25 86 TYR A C 1
ATOM 646 O O . TYR A 1 86 ? -5.326 -0.491 4.748 1.00 94.25 86 TYR A O 1
ATOM 654 N N . TRP A 1 87 ? -6.210 0.846 6.320 1.00 90.62 87 TRP A N 1
ATOM 655 C CA . TRP A 1 87 ? -5.628 2.080 5.806 1.00 90.62 87 TRP A CA 1
ATOM 656 C C . TRP A 1 87 ? -4.102 2.006 5.719 1.00 90.62 87 TRP A C 1
ATOM 658 O O . TRP A 1 87 ? -3.525 2.207 4.652 1.00 90.62 87 TRP A O 1
ATOM 668 N N . GLY A 1 88 ? -3.445 1.653 6.824 1.00 89.25 88 GLY A N 1
ATOM 669 C CA . GLY A 1 88 ? -1.993 1.547 6.904 1.00 89.25 88 GLY A CA 1
ATOM 670 C C . GLY A 1 88 ? -1.423 0.502 5.944 1.00 89.25 88 GLY A C 1
ATOM 671 O O . GLY A 1 88 ? -0.434 0.768 5.252 1.00 89.25 88 GLY A O 1
ATOM 672 N N . ARG A 1 89 ? -2.080 -0.659 5.807 1.00 96.31 89 ARG A N 1
ATOM 673 C CA . ARG A 1 89 ? -1.678 -1.686 4.833 1.00 96.31 89 ARG A CA 1
ATOM 674 C C . ARG A 1 89 ? -1.827 -1.198 3.396 1.00 96.31 89 ARG A C 1
ATOM 676 O O . ARG A 1 89 ? -0.899 -1.364 2.599 1.00 96.31 89 ARG A O 1
ATOM 683 N N . GLY A 1 90 ? -2.947 -0.545 3.087 1.00 93.94 90 GLY A N 1
ATOM 684 C CA . GLY A 1 90 ? -3.191 0.059 1.782 1.00 93.94 90 GLY A CA 1
ATOM 685 C C . GLY A 1 90 ? -2.127 1.093 1.436 1.00 93.94 90 GLY A C 1
ATOM 686 O O . GLY A 1 90 ? -1.538 1.051 0.352 1.00 93.94 90 GLY A O 1
ATOM 687 N N . ALA A 1 91 ? -1.784 1.947 2.400 1.00 88.38 91 ALA A N 1
ATOM 688 C CA . ALA A 1 91 ? -0.766 2.964 2.218 1.00 88.38 91 ALA A CA 1
ATOM 689 C C . ALA A 1 91 ? 0.640 2.389 2.030 1.00 88.38 91 ALA A C 1
ATOM 691 O O . ALA A 1 91 ? 1.410 2.880 1.202 1.00 88.38 91 ALA A O 1
ATOM 692 N N . THR A 1 92 ? 0.956 1.317 2.749 1.00 94.31 92 THR A N 1
ATOM 693 C CA . THR A 1 92 ? 2.229 0.598 2.630 1.00 94.31 92 THR A CA 1
ATOM 694 C C . THR A 1 92 ? 2.395 -0.012 1.237 1.00 94.31 92 THR A C 1
ATOM 696 O O . THR A 1 92 ? 3.406 0.227 0.573 1.00 94.31 92 THR A O 1
ATOM 699 N N . ARG A 1 93 ? 1.364 -0.701 0.732 1.00 95.06 93 ARG A N 1
ATOM 700 C CA . ARG A 1 93 ? 1.346 -1.263 -0.632 1.00 95.06 93 ARG A CA 1
ATOM 701 C C . ARG A 1 93 ? 1.505 -0.191 -1.706 1.00 95.06 93 ARG A C 1
ATOM 703 O O . ARG A 1 93 ? 2.170 -0.406 -2.715 1.00 95.06 93 ARG A O 1
ATOM 710 N N . MET A 1 94 ? 0.944 0.992 -1.480 1.00 89.88 94 MET A N 1
ATOM 711 C CA . MET A 1 94 ? 1.062 2.117 -2.407 1.00 89.88 94 MET A CA 1
ATOM 712 C C . MET A 1 94 ? 2.457 2.751 -2.428 1.00 89.88 94 MET A C 1
ATOM 714 O O . MET A 1 94 ? 2.934 3.180 -3.486 1.00 89.88 94 MET A O 1
ATOM 718 N N . LYS A 1 95 ? 3.156 2.769 -1.286 1.00 90.31 95 LYS A N 1
ATOM 719 C CA . LYS A 1 95 ? 4.578 3.136 -1.246 1.00 90.31 95 LYS A CA 1
ATOM 720 C C . LYS A 1 95 ? 5.428 2.128 -2.026 1.00 90.31 95 LYS A C 1
ATOM 722 O O . LYS A 1 95 ? 6.223 2.549 -2.867 1.00 90.31 95 LYS A O 1
ATOM 727 N N . GLN A 1 96 ? 5.201 0.822 -1.838 1.00 93.00 96 GLN A N 1
ATOM 728 C CA . GLN A 1 96 ? 5.860 -0.220 -2.642 1.00 93.00 96 GLN A CA 1
ATOM 729 C C . GLN A 1 96 ? 5.583 -0.041 -4.135 1.00 93.00 96 GLN A C 1
ATOM 731 O O . GLN A 1 96 ? 6.519 0.010 -4.934 1.00 93.00 96 GLN A O 1
ATOM 736 N N . PHE A 1 97 ? 4.312 0.140 -4.508 1.00 92.88 97 PHE A N 1
ATOM 737 C CA . PHE A 1 97 ? 3.906 0.418 -5.884 1.00 92.88 97 PHE A CA 1
ATOM 738 C C . PHE A 1 97 ? 4.687 1.593 -6.476 1.00 92.88 97 PHE A C 1
ATOM 740 O O . PHE A 1 97 ? 5.168 1.491 -7.598 1.00 92.88 97 PHE A O 1
ATOM 747 N N . THR A 1 98 ? 4.860 2.691 -5.736 1.00 88.50 98 THR A N 1
ATOM 748 C CA . THR A 1 98 ? 5.604 3.866 -6.219 1.00 88.50 98 THR A CA 1
ATOM 749 C C . THR A 1 98 ? 7.061 3.517 -6.555 1.00 88.50 98 THR A C 1
ATOM 751 O O . THR A 1 98 ? 7.570 3.923 -7.608 1.00 88.50 98 THR A O 1
AT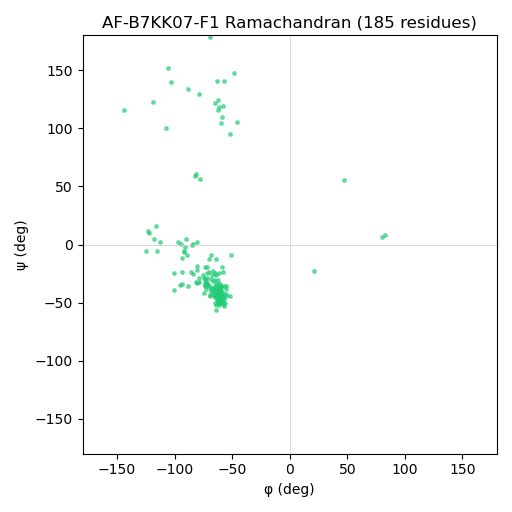OM 754 N N . GLY A 1 99 ? 7.713 2.707 -5.715 1.00 90.12 99 GLY A N 1
ATOM 755 C CA . GLY A 1 99 ? 9.054 2.183 -5.981 1.00 90.12 99 GLY A CA 1
ATOM 756 C C . GLY A 1 99 ? 9.102 1.321 -7.247 1.00 90.12 99 GLY A C 1
ATOM 757 O O . GLY A 1 99 ? 9.876 1.599 -8.165 1.00 90.12 99 GLY A O 1
ATOM 758 N N . ILE A 1 100 ? 8.217 0.326 -7.351 1.00 92.31 100 ILE A N 1
ATOM 759 C CA . ILE A 1 100 ? 8.177 -0.593 -8.501 1.00 92.31 100 ILE A CA 1
ATOM 760 C C . ILE A 1 100 ? 7.792 0.137 -9.792 1.00 92.31 100 ILE A C 1
ATOM 762 O O . ILE A 1 100 ? 8.392 -0.090 -10.840 1.00 92.31 100 ILE A O 1
ATOM 766 N N . ASN A 1 101 ? 6.859 1.084 -9.739 1.00 90.94 101 ASN A N 1
ATOM 767 C CA . ASN A 1 101 ? 6.430 1.861 -10.900 1.00 90.94 101 ASN A CA 1
ATOM 768 C C . ASN A 1 101 ? 7.574 2.705 -11.489 1.00 90.94 101 ASN A C 1
ATOM 770 O O . ASN A 1 101 ? 7.639 2.918 -12.701 1.00 90.94 101 ASN A O 1
ATOM 774 N N . THR A 1 102 ? 8.526 3.144 -10.661 1.00 91.81 102 THR A N 1
ATOM 775 C CA . THR A 1 102 ? 9.750 3.795 -11.152 1.00 91.81 102 THR A CA 1
ATOM 776 C C . THR A 1 102 ? 10.584 2.823 -11.992 1.00 91.81 102 THR A C 1
ATOM 778 O O . THR A 1 102 ? 11.009 3.173 -13.095 1.00 91.81 102 THR A O 1
ATOM 781 N N . ARG A 1 103 ? 10.733 1.568 -11.546 1.00 94.00 103 ARG A N 1
ATOM 782 C CA . ARG A 1 103 ? 11.386 0.505 -12.330 1.00 94.00 103 ARG A CA 1
ATOM 783 C C . ARG A 1 103 ? 10.630 0.203 -13.625 1.00 94.00 103 ARG A C 1
ATOM 785 O O . ARG A 1 103 ? 11.267 0.104 -14.670 1.00 94.00 103 ARG A O 1
ATOM 792 N N . VAL A 1 104 ? 9.295 0.137 -13.591 1.00 94.44 104 VAL A N 1
ATOM 793 C CA . VAL A 1 104 ? 8.453 -0.048 -14.791 1.00 94.44 104 VAL A CA 1
ATOM 794 C C . VAL A 1 104 ? 8.740 1.030 -15.839 1.00 94.44 104 VAL A C 1
ATOM 796 O O . VAL A 1 104 ? 8.889 0.715 -17.020 1.00 94.44 104 VAL A O 1
ATOM 799 N N . ARG A 1 105 ? 8.864 2.299 -15.429 1.00 90.94 105 ARG A N 1
ATOM 800 C CA . ARG A 1 105 ? 9.198 3.409 -16.340 1.00 90.94 105 ARG A CA 1
ATOM 801 C C . ARG A 1 105 ? 10.577 3.232 -16.971 1.00 90.94 105 ARG A C 1
ATOM 803 O O . ARG A 1 105 ? 10.705 3.380 -18.184 1.00 90.94 105 ARG A O 1
ATOM 810 N N . THR A 1 106 ? 11.580 2.867 -16.177 1.00 94.50 106 THR A N 1
ATOM 811 C CA . THR A 1 106 ? 12.937 2.600 -16.675 1.00 94.50 106 THR A CA 1
ATOM 812 C C . THR A 1 106 ? 12.959 1.429 -17.657 1.00 94.50 106 THR A C 1
ATOM 814 O O . THR A 1 106 ? 13.536 1.542 -18.737 1.00 94.50 106 THR A O 1
ATOM 817 N N . LEU A 1 107 ? 12.293 0.320 -17.324 1.00 94.94 107 LEU A N 1
ATOM 818 C CA . LEU A 1 107 ? 12.217 -0.859 -18.189 1.00 94.94 107 LEU A CA 1
ATOM 819 C C . LEU A 1 107 ? 11.470 -0.574 -19.490 1.00 94.94 107 LEU A C 1
ATOM 821 O O . LEU A 1 107 ? 11.881 -1.056 -20.543 1.00 94.94 107 LEU A O 1
ATOM 825 N N . ARG A 1 108 ? 10.435 0.270 -19.455 1.00 94.81 108 ARG A N 1
ATOM 826 C CA . ARG A 1 108 ? 9.736 0.714 -20.665 1.00 94.81 108 ARG A CA 1
ATOM 827 C C . ARG A 1 108 ? 10.679 1.421 -21.637 1.00 94.81 108 ARG A C 1
ATOM 829 O O . ARG A 1 108 ? 10.632 1.128 -22.826 1.00 94.81 108 ARG A O 1
ATOM 836 N N . LEU A 1 109 ? 11.525 2.329 -21.143 1.00 94.31 109 LEU A N 1
ATOM 837 C CA . LEU A 1 109 ? 12.514 3.027 -21.973 1.00 94.31 109 LEU A CA 1
ATOM 838 C C . LEU A 1 109 ? 13.557 2.050 -22.530 1.00 94.31 109 LEU A C 1
ATOM 840 O O . LEU A 1 109 ? 13.834 2.073 -23.723 1.00 94.31 109 LEU A O 1
ATOM 844 N N . LYS A 1 110 ? 14.071 1.135 -21.699 1.00 96.44 110 LYS A N 1
ATOM 845 C CA . LYS A 1 110 ? 15.015 0.099 -22.150 1.00 96.44 110 LYS A CA 1
ATOM 846 C C . LYS A 1 110 ? 14.419 -0.814 -23.222 1.00 96.44 110 LYS A C 1
ATOM 848 O O . LYS A 1 110 ? 15.097 -1.112 -24.195 1.00 96.44 110 LYS A O 1
ATOM 853 N N . THR A 1 111 ? 13.145 -1.185 -23.092 1.00 96.12 111 THR A N 1
ATOM 854 C CA . THR A 1 111 ? 12.439 -2.044 -24.061 1.00 96.12 111 THR A CA 1
ATOM 855 C C . THR A 1 111 ? 12.287 -1.374 -25.434 1.00 96.12 111 THR A C 1
ATOM 857 O O . THR A 1 111 ? 12.171 -2.059 -26.447 1.00 96.12 111 THR A O 1
ATOM 860 N N . GLN A 1 112 ? 12.310 -0.034 -25.499 1.00 94.06 112 GLN A N 1
ATOM 861 C CA . GLN A 1 112 ? 12.314 0.697 -26.774 1.00 94.06 112 GLN A CA 1
ATOM 862 C C . GLN A 1 112 ? 13.647 0.556 -27.517 1.00 94.06 112 GLN A C 1
ATOM 864 O O . GLN A 1 112 ? 13.643 0.506 -28.745 1.00 94.06 112 GLN A O 1
ATOM 869 N N . SER A 1 113 ? 14.768 0.497 -26.790 1.00 95.00 113 SER A N 1
ATOM 870 C CA . SER A 1 113 ? 16.109 0.335 -27.368 1.00 95.00 113 SER A CA 1
ATOM 871 C C . SER A 1 113 ? 16.518 -1.124 -27.561 1.00 95.00 113 SER A C 1
ATOM 873 O O . SER A 1 113 ? 17.207 -1.443 -28.523 1.00 95.00 113 SER A O 1
ATOM 875 N N . ASP A 1 114 ? 16.105 -2.006 -26.652 1.00 96.38 114 ASP A N 1
ATOM 876 C CA . ASP A 1 114 ? 16.486 -3.412 -26.626 1.00 96.38 114 ASP A CA 1
ATOM 877 C C . ASP A 1 114 ? 15.306 -4.267 -26.148 1.00 96.38 114 ASP A C 1
ATOM 879 O O . ASP A 1 114 ? 14.848 -4.172 -25.008 1.00 96.38 114 ASP A O 1
ATOM 883 N N . LYS A 1 115 ? 14.812 -5.132 -27.037 1.00 96.62 115 LYS A N 1
ATOM 884 C CA . LYS A 1 115 ? 13.663 -6.000 -26.761 1.00 96.62 115 LYS A CA 1
ATOM 885 C C . LYS A 1 115 ? 13.970 -7.110 -25.755 1.00 96.62 115 LYS A C 1
ATOM 887 O O . LYS A 1 115 ? 13.017 -7.712 -25.262 1.00 96.62 115 LYS A O 1
ATOM 892 N N . SER A 1 116 ? 15.237 -7.362 -25.414 1.00 97.75 116 SER A N 1
ATOM 893 C CA . SER A 1 116 ? 15.626 -8.355 -24.401 1.00 97.75 116 SER A CA 1
ATOM 894 C C . SER A 1 116 ? 15.002 -8.081 -23.020 1.00 97.75 116 SER A C 1
ATOM 896 O O . SER A 1 116 ? 14.778 -9.009 -22.250 1.00 97.75 116 SER A O 1
ATOM 898 N N . PHE A 1 117 ? 14.620 -6.830 -22.737 1.00 96.88 117 PHE A N 1
ATOM 899 C CA . PHE A 1 117 ? 13.967 -6.421 -21.487 1.00 96.88 117 PHE A CA 1
ATOM 900 C C . PHE A 1 117 ? 12.443 -6.635 -21.454 1.00 96.88 117 PHE A C 1
ATOM 902 O O . PHE A 1 117 ? 11.809 -6.300 -20.451 1.00 96.88 117 PHE A O 1
ATOM 909 N N . THR A 1 118 ? 11.831 -7.167 -22.520 1.00 96.50 118 THR A N 1
ATOM 910 C CA . THR A 1 118 ? 10.362 -7.270 -22.631 1.00 96.50 118 THR A CA 1
ATOM 911 C C . THR A 1 118 ? 9.749 -8.092 -21.495 1.00 96.50 118 THR A C 1
ATOM 913 O O . THR A 1 118 ? 8.782 -7.645 -20.874 1.00 96.50 118 THR A O 1
ATOM 916 N N . ASP A 1 119 ? 10.325 -9.250 -21.176 1.00 97.62 119 ASP A N 1
ATOM 917 C CA . ASP A 1 119 ? 9.776 -10.152 -20.156 1.00 97.62 119 ASP A CA 1
ATOM 918 C C . ASP A 1 119 ? 9.894 -9.551 -18.747 1.00 97.62 119 ASP A C 1
ATOM 920 O O . ASP A 1 119 ? 8.954 -9.604 -17.946 1.00 97.62 119 ASP A O 1
ATOM 924 N N . GLU A 1 120 ? 11.024 -8.899 -18.457 1.00 97.25 120 GLU A N 1
ATOM 925 C CA . GLU A 1 120 ? 11.239 -8.191 -17.193 1.00 97.25 120 GLU A CA 1
ATOM 926 C C . GLU A 1 120 ? 10.263 -7.014 -17.050 1.00 97.25 120 GLU A C 1
ATOM 928 O O . GLU A 1 120 ? 9.665 -6.821 -15.986 1.00 97.25 120 GLU A O 1
ATOM 933 N N . TYR A 1 121 ? 10.058 -6.247 -18.128 1.00 96.81 121 TYR A N 1
ATOM 934 C CA . TYR A 1 121 ? 9.098 -5.147 -18.173 1.00 96.81 121 TYR A CA 1
ATOM 935 C C . TYR A 1 121 ? 7.680 -5.631 -17.858 1.00 96.81 121 TYR A C 1
ATOM 937 O O . TYR A 1 121 ? 7.035 -5.078 -16.965 1.00 96.81 121 TYR A O 1
ATOM 945 N N . GLN A 1 122 ? 7.210 -6.675 -18.545 1.00 96.19 122 GLN A N 1
ATOM 946 C CA . GLN A 1 122 ? 5.862 -7.216 -18.355 1.00 96.19 122 GLN A CA 1
ATOM 947 C C . GLN A 1 122 ? 5.662 -7.770 -16.941 1.00 96.19 122 GLN A C 1
ATOM 949 O O . GLN A 1 122 ? 4.637 -7.502 -16.308 1.00 96.19 122 GLN A O 1
ATOM 954 N N . THR A 1 123 ? 6.656 -8.490 -16.415 1.00 97.81 123 THR A N 1
ATOM 955 C CA . THR A 1 123 ? 6.613 -9.046 -15.055 1.00 97.81 123 THR A CA 1
ATOM 956 C C . THR A 1 123 ? 6.525 -7.934 -14.013 1.00 97.81 123 THR A C 1
ATOM 958 O O . THR A 1 123 ? 5.615 -7.927 -13.183 1.00 97.81 123 THR A O 1
ATOM 961 N N . THR A 1 124 ? 7.405 -6.935 -14.112 1.00 94.88 124 THR A N 1
ATOM 962 C CA . THR A 1 124 ? 7.439 -5.795 -13.183 1.00 94.88 124 THR A CA 1
ATOM 963 C C . THR A 1 124 ? 6.158 -4.957 -13.283 1.00 94.88 124 THR A C 1
ATOM 965 O O . THR A 1 124 ? 5.635 -4.472 -12.280 1.00 94.88 124 THR A O 1
ATOM 968 N N . GLN A 1 125 ? 5.603 -4.793 -14.489 1.00 94.50 125 GLN A N 1
ATOM 969 C CA . GLN A 1 125 ? 4.335 -4.092 -14.694 1.00 94.50 125 GLN A CA 1
ATOM 970 C C . GLN A 1 125 ? 3.168 -4.813 -14.010 1.00 94.50 125 GLN A C 1
ATOM 972 O O . GLN A 1 125 ? 2.336 -4.164 -13.370 1.00 94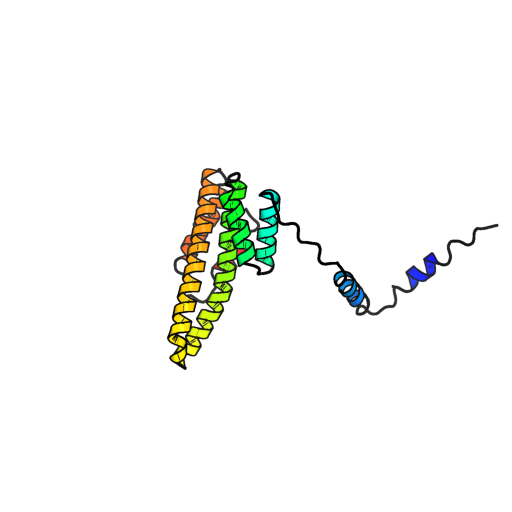.50 125 GLN A O 1
ATOM 977 N N . LYS A 1 126 ? 3.107 -6.145 -14.115 1.00 94.69 126 LYS A N 1
ATOM 978 C CA . LYS A 1 126 ? 2.081 -6.961 -13.453 1.00 94.69 126 LYS A CA 1
ATOM 979 C C . LYS A 1 126 ? 2.187 -6.875 -11.929 1.00 94.69 126 LYS A C 1
ATOM 981 O O . LYS A 1 126 ? 1.164 -6.763 -11.251 1.00 94.69 126 LYS A O 1
ATOM 986 N N . GLU A 1 127 ? 3.404 -6.890 -11.393 1.00 95.38 127 GLU A N 1
ATOM 987 C CA . GLU A 1 127 ? 3.663 -6.719 -9.961 1.00 95.38 127 GLU A CA 1
ATOM 988 C C . GLU A 1 127 ? 3.184 -5.347 -9.464 1.00 95.38 127 GLU A C 1
ATOM 990 O O . GLU A 1 127 ? 2.390 -5.269 -8.524 1.00 95.38 127 GLU A O 1
ATOM 995 N N . ALA A 1 128 ? 3.562 -4.268 -10.160 1.00 92.19 128 ALA A N 1
ATOM 996 C CA . ALA A 1 128 ? 3.112 -2.914 -9.839 1.00 92.19 128 ALA A CA 1
ATOM 997 C C . ALA A 1 128 ? 1.577 -2.809 -9.846 1.00 92.19 128 ALA A C 1
ATOM 999 O O . ALA A 1 128 ? 0.975 -2.289 -8.907 1.00 92.19 128 ALA A O 1
ATOM 1000 N N . GLN A 1 129 ? 0.929 -3.353 -10.878 1.00 89.62 129 GLN A N 1
ATOM 1001 C CA . GLN A 1 129 ? -0.530 -3.365 -10.980 1.00 89.62 129 GLN A CA 1
ATOM 1002 C C . GLN A 1 129 ? -1.185 -4.127 -9.820 1.00 89.62 129 GLN A C 1
ATOM 1004 O O . GLN A 1 129 ? -2.230 -3.703 -9.322 1.00 89.62 129 GLN A O 1
ATOM 1009 N N . THR A 1 130 ? -0.581 -5.235 -9.388 1.00 94.00 130 THR A N 1
ATOM 1010 C CA . THR A 1 130 ? -1.083 -6.048 -8.274 1.00 94.00 130 THR A CA 1
ATOM 1011 C C . THR A 1 130 ? -1.042 -5.261 -6.968 1.00 94.00 130 THR A C 1
ATOM 1013 O O . THR A 1 130 ? -2.069 -5.154 -6.300 1.00 94.00 130 THR A O 1
ATOM 1016 N N . LEU A 1 131 ? 0.096 -4.639 -6.642 1.00 92.75 131 LEU A N 1
ATOM 1017 C CA . LEU A 1 131 ? 0.235 -3.801 -5.445 1.00 92.75 131 LEU A CA 1
ATOM 1018 C C . LEU A 1 131 ? -0.736 -2.620 -5.451 1.00 92.75 131 LEU A C 1
ATOM 1020 O O . LEU A 1 131 ? -1.361 -2.321 -4.433 1.00 92.75 131 LEU A O 1
ATOM 1024 N N . PHE A 1 132 ? -0.899 -1.973 -6.607 1.00 89.31 132 PHE A N 1
ATOM 1025 C CA . PHE A 1 132 ? -1.853 -0.883 -6.767 1.00 89.31 132 PHE A CA 1
ATOM 1026 C C . PHE A 1 132 ? -3.292 -1.345 -6.501 1.00 89.31 132 PHE A C 1
ATOM 1028 O O . PHE A 1 132 ? -4.011 -0.735 -5.713 1.00 89.31 132 PHE A O 1
ATOM 1035 N N . ASN A 1 133 ? -3.718 -2.458 -7.097 1.00 87.56 133 ASN A N 1
ATOM 1036 C CA . ASN A 1 133 ? -5.076 -2.964 -6.892 1.00 87.56 133 ASN A CA 1
ATOM 1037 C C . ASN A 1 133 ? -5.322 -3.348 -5.429 1.00 87.56 133 ASN A C 1
ATOM 1039 O O . ASN A 1 133 ? -6.339 -2.966 -4.856 1.00 87.56 133 ASN A O 1
ATOM 1043 N N . GLN A 1 134 ? -4.364 -4.036 -4.805 1.00 94.06 134 GLN A N 1
ATOM 1044 C CA . GLN A 1 134 ? -4.461 -4.433 -3.402 1.00 94.06 134 GLN A CA 1
ATOM 1045 C C . GLN A 1 134 ? -4.503 -3.231 -2.451 1.00 94.06 134 GLN A C 1
ATOM 1047 O O . GLN A 1 134 ? -5.265 -3.239 -1.486 1.00 94.06 134 GLN A O 1
ATOM 1052 N N . GLY A 1 135 ? -3.709 -2.186 -2.705 1.00 91.31 135 GLY A N 1
ATOM 1053 C CA . GLY A 1 135 ? -3.741 -0.988 -1.867 1.00 91.31 135 GLY A CA 1
ATOM 1054 C C . GLY A 1 135 ? -5.034 -0.179 -2.03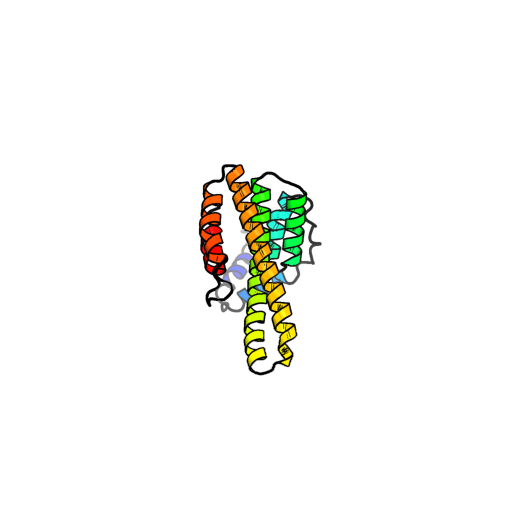1 1.00 91.31 135 GLY A C 1
ATOM 1055 O O . GLY A 1 135 ? -5.552 0.351 -1.052 1.00 91.31 135 GLY A O 1
ATOM 1056 N N . VAL A 1 136 ? -5.598 -0.125 -3.244 1.00 86.12 136 VAL A N 1
ATOM 1057 C CA . VAL A 1 136 ? -6.919 0.475 -3.508 1.00 86.12 136 VAL A CA 1
ATOM 1058 C C . VAL A 1 136 ? -8.017 -0.282 -2.762 1.00 86.12 136 VAL A C 1
ATOM 1060 O O . VAL A 1 136 ? -8.856 0.337 -2.110 1.00 86.12 136 VAL A O 1
ATOM 1063 N N . GLU A 1 137 ? -7.996 -1.613 -2.826 1.00 90.50 137 GLU A N 1
ATOM 1064 C CA . GLU A 1 137 ? -8.962 -2.469 -2.137 1.00 90.50 137 GLU A CA 1
ATOM 1065 C C . GLU A 1 137 ? -8.911 -2.277 -0.614 1.00 90.50 137 GLU A C 1
ATOM 1067 O O . GLU A 1 137 ? -9.950 -2.182 0.038 1.00 90.50 137 GLU A O 1
ATOM 1072 N N . ASP A 1 138 ? -7.712 -2.168 -0.045 1.00 93.50 138 ASP A N 1
ATOM 1073 C CA . ASP A 1 138 ? -7.523 -1.907 1.381 1.00 93.50 138 ASP A CA 1
ATOM 1074 C C . ASP A 1 138 ? -8.092 -0.550 1.811 1.00 93.50 138 ASP A C 1
ATOM 1076 O O . ASP A 1 138 ? -8.810 -0.475 2.809 1.00 93.50 138 ASP A O 1
ATOM 1080 N N . HIS A 1 139 ? -7.853 0.514 1.040 1.00 87.69 139 HIS A N 1
ATOM 1081 C CA . HIS A 1 139 ? -8.447 1.822 1.324 1.00 87.69 139 HIS A CA 1
ATOM 1082 C C . HIS A 1 139 ? -9.978 1.799 1.219 1.00 87.69 139 HIS A C 1
ATOM 1084 O O . HIS A 1 139 ? -10.655 2.389 2.060 1.00 87.69 139 HIS A O 1
ATOM 1090 N N . LEU A 1 140 ? -10.541 1.080 0.240 1.00 87.75 140 LEU A N 1
ATOM 1091 C CA . LEU A 1 140 ? -11.992 0.889 0.124 1.00 87.75 140 LEU A CA 1
ATOM 1092 C C . LEU A 1 140 ? -12.573 0.171 1.348 1.00 87.75 140 LEU A C 1
ATOM 1094 O O . LEU A 1 140 ? -13.620 0.572 1.858 1.00 87.75 140 LEU A O 1
ATOM 1098 N N . LYS A 1 141 ? -11.890 -0.866 1.848 1.00 92.19 141 LYS A N 1
ATOM 1099 C CA . LYS A 1 141 ? -12.297 -1.570 3.073 1.00 92.19 141 LYS A CA 1
ATOM 1100 C C . LYS A 1 141 ? -12.249 -0.650 4.289 1.00 92.19 14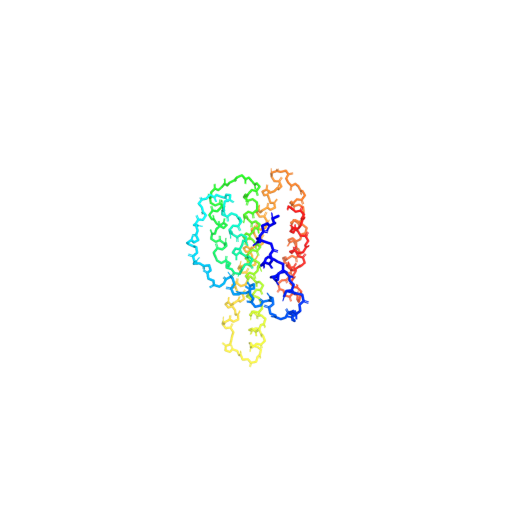1 LYS A C 1
ATOM 1102 O O . LYS A 1 141 ? -13.218 -0.619 5.044 1.00 92.19 141 LYS A O 1
ATOM 1107 N N . ALA A 1 142 ? -11.181 0.132 4.444 1.00 88.19 142 ALA A N 1
ATOM 1108 C CA . ALA A 1 142 ? -11.071 1.118 5.519 1.00 88.19 142 ALA A CA 1
ATOM 1109 C C . ALA A 1 142 ? -12.227 2.133 5.482 1.00 88.19 142 ALA A C 1
ATOM 1111 O O . ALA A 1 142 ? -12.871 2.370 6.503 1.00 88.19 142 ALA A O 1
ATOM 1112 N N . ALA A 1 143 ? -12.551 2.668 4.300 1.00 85.25 143 ALA A N 1
ATOM 1113 C CA . ALA A 1 143 ? -13.644 3.625 4.120 1.00 85.25 143 ALA A CA 1
ATOM 1114 C C . ALA A 1 143 ? -15.013 3.043 4.469 1.00 85.25 143 ALA A C 1
ATOM 1116 O O . ALA A 1 143 ? -15.824 3.716 5.108 1.00 85.25 143 ALA A O 1
ATOM 1117 N N . LYS A 1 144 ? -15.256 1.789 4.074 1.00 89.38 144 LYS A N 1
ATOM 1118 C CA . LYS A 1 144 ? -16.490 1.072 4.393 1.00 89.38 144 LYS A CA 1
ATOM 1119 C C . LYS A 1 144 ? -16.646 0.886 5.904 1.00 89.38 144 LYS A C 1
ATOM 1121 O O . LYS A 1 144 ? -17.686 1.242 6.448 1.00 89.38 144 LYS A O 1
ATOM 1126 N N . ILE A 1 145 ? -15.605 0.406 6.587 1.00 88.06 145 ILE A N 1
ATOM 1127 C CA . ILE A 1 145 ? -15.627 0.210 8.047 1.00 88.06 145 ILE A CA 1
ATOM 1128 C C . ILE A 1 145 ? -15.854 1.544 8.765 1.00 88.06 145 ILE A C 1
ATOM 1130 O O . ILE A 1 145 ? -16.668 1.623 9.685 1.00 88.06 145 ILE A O 1
ATOM 1134 N N . ALA A 1 146 ? -15.178 2.607 8.323 1.00 84.56 146 ALA A N 1
ATOM 1135 C CA . ALA A 1 146 ? -15.363 3.947 8.867 1.00 84.56 146 ALA A CA 1
ATOM 1136 C C . ALA A 1 146 ? -16.816 4.426 8.705 1.00 84.56 146 ALA A C 1
ATOM 1138 O O . ALA A 1 146 ? -17.421 4.905 9.664 1.00 84.56 146 ALA A O 1
ATOM 1139 N N . GLN A 1 147 ? -17.410 4.233 7.524 1.00 86.44 147 GLN A N 1
ATOM 1140 C CA . GLN A 1 147 ? -18.806 4.579 7.259 1.00 86.44 147 GLN A CA 1
ATOM 1141 C C . GLN A 1 147 ? -19.772 3.830 8.183 1.00 86.44 147 GLN A C 1
ATOM 1143 O O . GLN A 1 147 ? -20.639 4.451 8.798 1.00 86.44 147 GLN A O 1
ATOM 1148 N N . GLU A 1 148 ? -19.606 2.510 8.286 1.00 90.31 148 GLU A N 1
ATOM 1149 C CA . GLU A 1 148 ? -20.438 1.624 9.110 1.00 90.31 148 GLU A CA 1
ATOM 1150 C C . GLU A 1 148 ? -20.305 1.940 10.607 1.00 90.31 148 GLU A C 1
ATOM 1152 O O . GLU A 1 148 ? -21.254 1.760 11.364 1.00 90.31 148 GLU A O 1
ATOM 1157 N N . SER A 1 149 ? -19.165 2.500 11.020 1.00 87.31 149 SER A N 1
ATOM 1158 C CA . SER A 1 149 ? -18.885 2.896 12.408 1.00 87.31 149 SER A CA 1
ATOM 1159 C C . SER A 1 149 ? -19.301 4.334 12.738 1.00 87.31 149 SER A C 1
ATOM 1161 O O . SER A 1 149 ? -19.016 4.823 13.827 1.00 87.31 149 SER A O 1
ATOM 1163 N N . GLY A 1 150 ? -19.943 5.047 11.806 1.00 86.81 150 GLY A N 1
ATOM 1164 C CA . GLY A 1 150 ? -20.363 6.438 12.005 1.00 86.81 150 GLY A CA 1
ATOM 1165 C C . GLY A 1 150 ? -19.256 7.485 11.815 1.00 86.81 150 GLY A C 1
ATOM 1166 O O . GLY A 1 150 ? -19.513 8.674 12.000 1.00 86.81 150 GLY A O 1
ATOM 1167 N N . LEU A 1 151 ? -18.060 7.088 11.368 1.00 76.88 151 LEU A N 1
ATOM 1168 C CA . LEU A 1 151 ? -16.920 7.963 11.052 1.00 76.88 151 LEU A CA 1
ATOM 1169 C C . LEU A 1 151 ? -17.068 8.561 9.638 1.00 76.88 151 LEU A C 1
ATOM 1171 O O . LEU A 1 151 ? -16.244 8.351 8.744 1.00 76.88 151 LEU A O 1
ATOM 1175 N N . LYS A 1 152 ? -18.168 9.290 9.409 1.00 73.94 152 LYS A N 1
ATOM 1176 C CA . LYS A 1 152 ? -18.581 9.766 8.072 1.00 73.94 152 LYS A CA 1
ATOM 1177 C C . LYS A 1 152 ? -17.547 10.665 7.385 1.00 73.94 152 LYS A C 1
ATOM 1179 O O . LYS A 1 152 ? -17.374 10.546 6.175 1.00 73.94 152 LYS A O 1
ATOM 1184 N N . ALA A 1 153 ? -16.846 11.508 8.148 1.00 67.94 153 ALA A N 1
ATOM 1185 C CA . ALA A 1 153 ? -15.821 12.408 7.614 1.00 67.94 153 ALA A CA 1
ATOM 1186 C C . ALA A 1 153 ? -14.672 11.633 6.946 1.00 67.94 153 ALA A C 1
ATOM 1188 O O . ALA A 1 153 ? -14.295 11.940 5.818 1.00 67.94 153 ALA A O 1
ATOM 1189 N N . CYS A 1 154 ? -14.196 10.564 7.592 1.00 63.41 154 CYS A N 1
ATOM 1190 C CA . CYS A 1 154 ? -13.123 9.723 7.064 1.00 63.41 154 CYS A CA 1
ATOM 1191 C C . CYS A 1 154 ? -13.572 8.940 5.823 1.00 63.41 154 CYS A C 1
ATOM 1193 O O . CYS A 1 154 ? -12.822 8.812 4.866 1.00 63.41 154 CYS A O 1
ATOM 1195 N N . SER A 1 155 ? -14.814 8.448 5.790 1.00 68.31 155 SER A N 1
ATOM 1196 C CA . SER A 1 155 ? -15.346 7.715 4.632 1.00 68.31 155 SER A CA 1
ATOM 1197 C C . SER A 1 155 ? -15.469 8.586 3.369 1.00 68.31 155 SER A C 1
ATOM 1199 O O . SER A 1 155 ? -15.103 8.144 2.276 1.00 68.31 155 SER A O 1
ATOM 1201 N N . GLN A 1 156 ? -15.948 9.831 3.502 1.00 69.69 156 GLN A N 1
ATOM 1202 C CA . GLN A 1 156 ? -16.167 10.730 2.361 1.00 69.69 156 GLN A CA 1
ATOM 1203 C C . GLN A 1 156 ? -14.872 11.092 1.627 1.00 69.69 156 GLN A C 1
ATOM 1205 O O . GLN A 1 156 ? -14.829 10.980 0.402 1.00 69.69 156 GLN A O 1
ATOM 1210 N N . GLU A 1 157 ? -13.799 11.437 2.346 1.00 65.31 157 GLU A N 1
ATOM 1211 C CA . GLU A 1 157 ? -12.519 11.784 1.708 1.00 65.31 157 GLU A CA 1
ATOM 1212 C C . GLU A 1 157 ? -11.947 10.612 0.893 1.00 65.31 157 GLU A C 1
ATOM 1214 O O . GLU A 1 157 ? -11.395 10.797 -0.195 1.00 65.31 157 GLU A O 1
ATOM 1219 N N . ILE A 1 158 ? -12.128 9.383 1.378 1.00 63.19 158 ILE A N 1
ATOM 1220 C CA . ILE A 1 158 ? -11.630 8.187 0.697 1.00 63.19 158 ILE A CA 1
ATOM 1221 C C . ILE A 1 158 ? -12.414 7.943 -0.599 1.00 63.19 158 ILE A C 1
ATOM 1223 O O . ILE A 1 158 ? -11.815 7.716 -1.657 1.00 63.19 158 ILE A O 1
ATOM 1227 N N . HIS A 1 159 ? -13.743 8.069 -0.549 1.00 65.62 159 HIS A N 1
ATOM 1228 C CA . HIS A 1 159 ? -14.615 7.921 -1.716 1.00 65.62 159 HIS A CA 1
ATOM 1229 C C . HIS A 1 159 ? -14.408 8.993 -2.791 1.00 65.62 159 HIS A C 1
ATOM 1231 O O . HIS A 1 159 ? -14.577 8.695 -3.973 1.00 65.62 159 HIS A O 1
ATOM 1237 N N . GLU A 1 160 ? -14.019 10.213 -2.425 1.00 68.12 160 GLU A N 1
ATOM 1238 C CA . GLU A 1 160 ? -13.763 11.291 -3.388 1.00 68.12 160 GLU A CA 1
ATOM 1239 C C . GLU A 1 160 ? -12.451 11.108 -4.166 1.00 68.12 160 GLU A C 1
ATOM 1241 O O . GLU A 1 160 ? -12.334 11.531 -5.325 1.00 68.12 160 GLU A O 1
ATOM 1246 N N . ILE A 1 161 ? -11.451 10.464 -3.556 1.00 62.41 161 ILE A N 1
ATOM 1247 C CA . ILE A 1 161 ? -10.108 10.365 -4.140 1.00 62.41 161 ILE A CA 1
ATOM 1248 C C . ILE A 1 161 ? -9.907 9.053 -4.911 1.00 62.41 161 ILE A C 1
ATOM 1250 O O . ILE A 1 161 ? -9.269 9.047 -5.967 1.00 62.41 161 ILE A O 1
ATOM 1254 N N . LEU A 1 162 ? -10.492 7.942 -4.457 1.00 62.16 162 LEU A N 1
ATOM 1255 C CA . LEU A 1 162 ? -10.350 6.625 -5.098 1.00 62.16 162 LEU A CA 1
ATOM 1256 C C . LEU A 1 162 ? -10.739 6.571 -6.592 1.00 62.16 162 LEU A C 1
ATOM 1258 O O . LEU A 1 162 ? -9.980 5.991 -7.376 1.00 62.16 162 LEU A O 1
ATOM 1262 N N . PRO A 1 163 ? -11.836 7.203 -7.053 1.00 61.09 163 PRO A N 1
ATOM 1263 C CA . PRO A 1 163 ? -12.190 7.238 -8.474 1.00 61.09 163 PRO A CA 1
ATOM 1264 C C . PRO A 1 163 ? -11.137 7.933 -9.350 1.00 61.09 163 PRO A C 1
ATOM 1266 O O . PRO A 1 163 ? -11.027 7.631 -10.540 1.00 61.09 163 PRO A O 1
ATOM 1269 N N . GLN A 1 164 ? -10.330 8.831 -8.772 1.00 59.97 164 GLN A N 1
ATOM 1270 C CA . GLN A 1 164 ? -9.244 9.522 -9.477 1.00 59.97 164 GLN A CA 1
ATOM 1271 C C . GLN A 1 164 ? -8.036 8.600 -9.705 1.00 59.97 164 GLN A C 1
ATOM 1273 O O . GLN A 1 164 ? -7.305 8.767 -10.682 1.00 59.97 164 GLN A O 1
ATOM 1278 N N . LEU A 1 165 ? -7.858 7.583 -8.854 1.00 56.69 165 LEU A N 1
ATOM 1279 C CA . LEU A 1 165 ? -6.797 6.582 -8.980 1.00 56.69 165 LEU A CA 1
ATOM 1280 C C . LEU A 1 165 ? -7.085 5.593 -10.125 1.00 56.69 165 LEU A C 1
ATOM 1282 O O . LEU A 1 165 ? -6.171 5.191 -10.846 1.00 56.69 165 LEU A O 1
ATOM 1286 N N . HIS A 1 166 ? -8.357 5.252 -10.359 1.00 46.81 166 HIS A N 1
ATOM 1287 C CA . HIS A 1 166 ? -8.750 4.181 -11.283 1.00 46.81 166 HIS A CA 1
ATOM 1288 C C . HIS A 1 166 ? -8.431 4.465 -12.767 1.00 46.81 166 HIS A C 1
ATOM 1290 O O . HIS A 1 166 ? -8.265 3.534 -13.552 1.00 46.81 166 HIS A O 1
ATOM 1296 N N . ARG A 1 167 ? -8.287 5.740 -13.163 1.00 47.56 167 ARG A N 1
ATOM 1297 C CA . ARG A 1 167 ? -7.950 6.153 -14.545 1.00 47.56 167 ARG A CA 1
ATOM 1298 C C . ARG A 1 167 ? -6.457 6.449 -14.770 1.00 47.56 167 ARG A C 1
ATOM 1300 O O . ARG A 1 167 ? -6.076 6.880 -15.858 1.00 47.56 167 ARG A O 1
ATOM 1307 N N . GLY A 1 168 ? -5.613 6.273 -13.751 1.00 48.09 168 GLY A N 1
ATOM 1308 C CA . GLY A 1 168 ? -4.361 7.025 -13.631 1.00 48.09 168 GLY A CA 1
ATOM 1309 C C . GLY A 1 168 ? -3.041 6.270 -13.773 1.00 48.09 168 GLY A C 1
ATOM 1310 O O . GLY A 1 168 ? -2.008 6.920 -13.653 1.00 48.09 168 GLY A O 1
ATOM 1311 N N . MET A 1 169 ? -3.002 4.960 -14.053 1.00 45.72 169 MET A N 1
ATOM 1312 C CA . MET A 1 169 ? -1.709 4.244 -14.106 1.00 45.72 169 MET A CA 1
ATOM 1313 C C . MET A 1 169 ? -0.712 4.797 -15.145 1.00 45.72 169 MET A C 1
ATOM 1315 O O . MET A 1 169 ? 0.485 4.539 -15.045 1.00 45.72 169 MET A O 1
ATOM 1319 N N . VAL A 1 170 ? -1.180 5.554 -16.145 1.00 41.28 170 VAL A N 1
ATOM 1320 C CA . VAL A 1 170 ? -0.367 5.942 -17.314 1.00 41.28 170 VAL A CA 1
ATOM 1321 C C . VAL A 1 170 ? -0.114 7.455 -17.418 1.00 41.28 170 VAL A C 1
ATOM 1323 O O . VAL A 1 170 ? 0.667 7.879 -18.268 1.00 41.28 170 VAL A O 1
ATOM 1326 N N . ARG A 1 171 ? -0.696 8.307 -16.562 1.00 38.56 171 ARG A N 1
ATOM 1327 C CA . ARG A 1 171 ? -0.514 9.768 -16.685 1.00 38.56 171 ARG A CA 1
ATOM 1328 C C . ARG A 1 171 ? 0.396 10.337 -15.597 1.00 38.56 171 ARG A C 1
ATOM 1330 O O . ARG A 1 171 ? -0.047 10.561 -14.486 1.00 38.56 171 ARG A O 1
ATOM 1337 N N . TYR A 1 172 ? 1.653 10.555 -15.997 1.00 38.34 172 TYR A N 1
ATOM 1338 C CA . TYR A 1 172 ? 2.774 11.400 -15.527 1.00 38.34 172 TYR A CA 1
ATOM 1339 C C . TYR A 1 172 ? 2.882 11.964 -14.093 1.00 38.34 172 TYR A C 1
ATOM 1341 O O . TYR A 1 172 ? 4.009 12.181 -13.662 1.00 38.34 172 TYR A O 1
ATOM 1349 N N . ASN A 1 173 ? 1.820 12.115 -13.310 1.00 42.38 173 ASN A N 1
ATOM 1350 C CA . ASN A 1 173 ? 1.884 12.574 -11.923 1.00 42.38 173 ASN A CA 1
ATOM 1351 C C . ASN A 1 173 ? 1.339 11.466 -11.034 1.00 42.38 173 ASN A C 1
ATOM 1353 O O . ASN A 1 173 ? 0.216 11.038 -11.257 1.00 42.38 173 ASN A O 1
ATOM 1357 N N . ASN A 1 174 ? 2.126 10.979 -10.069 1.00 45.31 174 ASN A N 1
ATOM 1358 C CA . ASN A 1 174 ? 1.666 9.974 -9.113 1.00 45.31 174 ASN A CA 1
ATOM 1359 C C . ASN A 1 174 ? 0.468 10.559 -8.340 1.00 45.31 174 ASN A C 1
ATOM 1361 O O . ASN A 1 174 ? 0.680 11.415 -7.479 1.00 45.31 174 ASN A O 1
ATOM 1365 N N . PRO A 1 175 ? -0.786 10.155 -8.625 1.00 50.22 175 PRO A N 1
ATOM 1366 C CA . PRO A 1 175 ? -1.948 10.725 -7.941 1.00 50.22 175 PRO A CA 1
ATOM 1367 C C . PRO A 1 175 ? -1.925 10.403 -6.434 1.00 50.22 175 PRO A C 1
ATOM 1369 O O . PRO A 1 175 ? -2.626 11.031 -5.644 1.00 50.22 175 PRO A O 1
ATOM 1372 N N . TYR A 1 176 ? -1.055 9.473 -6.027 1.00 51.44 176 TYR A N 1
ATOM 1373 C CA . TYR A 1 176 ? -0.833 9.065 -4.653 1.00 51.44 176 TYR A CA 1
ATOM 1374 C C . TYR A 1 176 ? -0.080 10.093 -3.787 1.00 51.44 176 TYR A C 1
ATOM 1376 O O . TYR A 1 176 ? -0.364 10.217 -2.598 1.00 51.44 176 TYR A O 1
ATOM 1384 N N . ASP A 1 177 ? 0.822 10.896 -4.364 1.00 48.16 177 ASP A N 1
ATOM 1385 C CA . ASP A 1 177 ? 1.495 11.970 -3.608 1.00 48.16 177 ASP A CA 1
ATOM 1386 C C . ASP A 1 177 ? 0.519 13.092 -3.224 1.00 48.16 177 ASP A C 1
ATOM 1388 O O . ASP A 1 177 ? 0.676 13.751 -2.195 1.00 48.16 177 ASP A O 1
ATOM 1392 N N . VAL A 1 178 ? -0.519 13.303 -4.041 1.00 51.12 178 VAL A N 1
ATOM 1393 C CA . VAL A 1 178 ? -1.619 14.231 -3.740 1.00 51.12 178 VAL A CA 1
ATOM 1394 C C . VAL A 1 178 ? -2.544 13.644 -2.670 1.00 51.12 178 VAL A C 1
ATOM 1396 O O . VAL A 1 178 ? -3.024 14.385 -1.814 1.00 51.12 178 VAL A O 1
ATOM 1399 N N . TYR A 1 179 ? -2.751 12.323 -2.688 1.00 53.38 179 TYR A N 1
ATOM 1400 C CA . TYR A 1 179 ? -3.537 11.583 -1.699 1.00 53.38 179 TYR A CA 1
ATOM 1401 C C . TYR A 1 179 ? -2.917 11.655 -0.297 1.00 53.38 179 TYR A C 1
ATOM 1403 O O . TYR A 1 179 ? -3.557 12.175 0.612 1.00 53.38 179 TYR A O 1
ATOM 1411 N N . LEU A 1 180 ? -1.648 11.253 -0.130 1.00 48.59 180 LEU A N 1
ATOM 1412 C CA . LEU A 1 180 ? -0.964 11.254 1.175 1.00 48.59 180 LEU A CA 1
ATOM 1413 C C . LEU A 1 180 ? -0.943 12.635 1.848 1.00 48.59 180 LEU A C 1
ATOM 1415 O O . LEU A 1 180 ? -1.052 12.731 3.067 1.00 48.59 180 LEU A O 1
ATOM 1419 N N . LYS A 1 181 ? -0.820 13.714 1.066 1.00 52.44 181 LYS A N 1
ATOM 1420 C CA . LYS A 1 181 ? -0.787 15.088 1.592 1.00 52.44 181 LYS A CA 1
ATOM 1421 C C . LYS A 1 181 ? -2.145 15.599 2.081 1.00 52.44 181 LYS A C 1
ATOM 1423 O O . LYS A 1 181 ? -2.167 16.585 2.812 1.00 52.44 181 LYS A O 1
ATOM 1428 N N . ARG A 1 182 ? -3.261 14.995 1.655 1.00 52.16 182 ARG A N 1
ATOM 1429 C CA . ARG A 1 182 ? -4.617 15.491 1.950 1.00 52.16 182 ARG A CA 1
ATOM 1430 C C . ARG A 1 182 ? -5.316 14.744 3.084 1.00 52.16 182 ARG A C 1
ATOM 1432 O O . ARG A 1 182 ? -5.971 15.407 3.877 1.00 52.16 182 ARG A O 1
ATOM 1439 N N . THR A 1 183 ? -5.162 13.424 3.174 1.00 50.97 183 THR A N 1
ATOM 1440 C CA . THR A 1 183 ? -5.971 12.570 4.070 1.00 50.97 183 THR A CA 1
ATOM 1441 C C . THR A 1 183 ? -5.341 12.301 5.441 1.00 50.97 183 THR A C 1
ATOM 1443 O O . THR A 1 183 ? -6.053 12.237 6.436 1.00 50.97 183 THR A O 1
ATOM 1446 N N . LEU A 1 184 ? -4.009 12.195 5.538 1.00 44.38 184 LEU A N 1
ATOM 1447 C CA . LEU A 1 184 ? -3.311 11.849 6.794 1.00 44.38 184 LEU A CA 1
ATOM 1448 C C . LEU A 1 184 ? -3.500 12.816 7.985 1.00 44.38 184 LEU A C 1
ATOM 1450 O O . LEU A 1 184 ? -3.510 12.331 9.109 1.00 44.38 184 LEU A O 1
ATOM 1454 N N . PRO A 1 185 ? -3.634 14.147 7.816 1.00 45.81 185 PRO A N 1
ATOM 1455 C CA . PRO A 1 185 ? -3.801 15.047 8.957 1.00 45.81 185 PRO A CA 1
ATOM 1456 C C . PRO A 1 185 ? -5.251 15.196 9.450 1.00 45.81 185 PRO A C 1
ATOM 1458 O O . PRO A 1 185 ? -5.484 15.998 10.351 1.00 45.81 185 PRO A O 1
ATOM 1461 N N . ARG A 1 186 ? -6.234 14.527 8.827 1.00 45.53 186 ARG A N 1
ATOM 1462 C CA . ARG A 1 186 ? -7.669 14.832 9.015 1.00 45.53 186 ARG A CA 1
ATOM 1463 C C . ARG A 1 186 ? -8.537 13.653 9.460 1.00 45.53 186 ARG A C 1
ATOM 1465 O O . ARG A 1 186 ? -9.715 13.873 9.738 1.00 45.53 186 ARG A O 1
ATOM 1472 N N . CYS A 1 187 ? -7.968 12.451 9.537 1.00 50.38 187 CYS A N 1
ATOM 1473 C CA . CYS A 1 187 ? -8.615 11.246 10.057 1.00 50.38 187 CYS A CA 1
ATOM 1474 C C . CYS A 1 187 ? -7.992 10.839 11.392 1.00 50.38 187 CYS A C 1
ATOM 1476 O O . CYS A 1 187 ? -6.750 10.938 11.499 1.00 50.38 187 CYS A O 1
#

Nearest PDB structures (foldseek):
  6tnt-assembly1_O  TM=3.892E-01  e=1.170E-01  Homo sapiens
  5waq-assembly1_A  TM=4.136E-01  e=8.999E-01  Neisseria gonorrhoeae FA 1090
  6f09-assembly3_P  TM=4.992E-01  e=3.389E+00  Homo sapiens

Secondary structure (DSSP, 8-state):
-----SSHHHHHHHSSSSS-THHHHHHHHHHTS-------PPP-SHHHHHHHHHHHHHTT-HHHHHHHHHHHHHT---HHHHHHHHHHHHHHHHHHHHHHHHHHHHHHHHHHH-GGGHHHHHHHHHHHHHHHHHHHHHHHHHHHHHHHTT-HHHHHHHHHHHHHHTT-TTSSS-HHHHHHHHHTTT-

Foldseek 3Di:
DDDPDPDVVVVVVVVVPPDDPPVVVVVVVVVVVPDPPDPPPDDPDLVSLLVVLLVCLVVLVLVSSLVSLVVNCVVVDDLLSNLSSLLSNLLSLLVVLVVLLVVLVVLVVVCVVPVVSVVVNVVSVVSSVVSNVSSLVSLQVSLVSCVVVVVPVLNVLSVVLSVVSVVPSPDDDSSVVVVVVPRVVPD

Radius of gyration: 24.86 Å; Cα contacts (8 Å, |Δi|>4): 149; chains: 1; bounding box: 57×42×84 Å

pLDDT: mean 74.46, std 21.44, range [38.25, 97.88]